Protein AF-0000000076143164 (afdb_homodimer)

Secondary structure (DSSP, 8-state):
---EEEEE--BHHHHTSSSPPTTHHHHHHHHHHHHHHHHHHT--EEEEEE-BPTTSTTBTTSTTTSBPTTS---TTTSEEEEESSSSSSTTSSHHHHHHHTT--EEEEEEE-IIIIIHHHHHHHHHTT-EEEEETTSEE----SSS-HHHHHHHHHHHHBTTTBEEE-GGG---/---EEEEE--BHHHHTSSSPPTTHHHHHHHHHHHHHHHHHHT--EEEEEE-BPTTSTTBTTSTTTSBPTTS---TTTSEEEEESSSSSSTTSSHHHHHHHTT--EEEEEEE-IIIIIHHHHHHHHHTT-EEEEETTSEE----SSS-HHHHHHHHHHHHBTTTBEEE-GGG---

Solvent-accessible surface area (backbone atoms only — not comparable to full-atom values): 18094 Å² total; per-residue (Å²): 120,42,40,30,40,38,39,28,35,61,15,31,45,54,57,66,27,96,65,56,34,52,63,46,68,60,28,50,52,45,46,41,52,52,46,53,49,24,56,74,58,67,29,52,44,36,38,41,31,63,36,48,56,88,89,42,75,30,11,81,86,33,74,31,31,34,66,31,86,86,54,78,72,48,81,90,76,39,48,71,48,66,30,72,50,53,31,64,53,53,91,43,62,47,64,60,50,36,53,75,67,68,46,52,28,36,34,51,33,34,35,36,38,86,45,25,46,44,42,29,50,54,47,38,41,68,72,68,34,45,40,36,34,28,66,59,25,49,30,31,50,64,50,99,86,42,50,27,70,57,52,47,50,50,51,48,59,58,37,37,77,78,55,26,47,64,42,55,58,88,74,65,52,80,121,43,41,29,39,39,39,28,37,60,14,30,45,54,57,64,26,96,64,57,35,53,63,45,68,62,28,49,51,44,46,41,52,50,46,53,49,25,56,74,58,67,30,52,44,37,38,40,31,63,37,45,56,88,88,41,76,31,12,81,87,33,74,32,31,34,68,30,85,86,54,79,72,48,81,91,78,39,48,73,49,67,28,73,49,55,30,64,53,52,91,44,60,48,63,59,51,38,54,74,68,67,47,54,30,37,35,51,33,35,33,37,38,85,44,24,44,45,42,32,50,54,46,39,40,68,72,68,35,45,41,36,35,28,66,60,23,50,30,31,49,62,50,99,86,43,51,25,71,57,52,47,50,51,50,48,59,58,37,36,76,76,56,27,48,63,41,54,58,89,74,65,53,78

Organism: NCBI:txid2745518

Radius of gyration: 20.5 Å; Cα contacts (8 Å, |Δi|>4): 753; chains: 2; bounding box: 42×59×45 Å

Nearest PDB structures (foldseek):
  2a67-assembly1_A  TM=9.635E-01  e=3.395E-15  Enterococcus faecalis V583
  3oqp-assembly1_B  TM=9.072E-01  e=2.629E-15  Paraburkholderia xenovorans LB400
  3mcw-assembly1_B  TM=9.160E-01  e=1.676E-14  Chromobacterium violaceum ATCC 12472
  4l07-assembly1_A  TM=8.708E-01  e=3.385E-14  Pseudomonas putida S16
  3uao-assembly1_A  TM=8.965E-01  e=2.024E-13  Bordetella bronchiseptica

Structure (mmCIF, N/CA/C/O backbone):
data_AF-0000000076143164-model_v1
#
loop_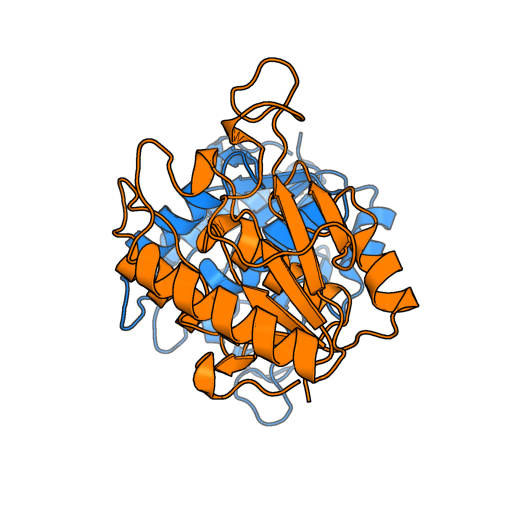
_entity.id
_entity.type
_entity.pdbx_description
1 polymer 'Cysteine hydrolase'
#
loop_
_atom_site.group_PDB
_atom_site.id
_atom_site.type_symbol
_atom_site.label_atom_id
_atom_site.label_alt_id
_atom_site.label_comp_id
_atom_site.label_asym_id
_atom_site.label_entity_id
_atom_site.label_seq_id
_atom_site.pdbx_PDB_ins_code
_atom_site.Cartn_x
_atom_site.Cartn_y
_atom_site.Cartn_z
_atom_site.occupancy
_atom_site.B_iso_or_equiv
_atom_site.auth_seq_id
_atom_site.auth_comp_id
_atom_site.auth_asym_id
_atom_site.auth_atom_id
_atom_site.pdbx_PDB_model_num
ATOM 1 N N . MET A 1 1 ? 20.219 -14.195 2.412 1 71.81 1 MET A N 1
ATOM 2 C CA . MET A 1 1 ? 19.422 -15.336 1.994 1 71.81 1 MET A CA 1
ATOM 3 C C . MET A 1 1 ? 17.938 -15.117 2.33 1 71.81 1 MET A C 1
ATOM 5 O O . MET A 1 1 ? 17.625 -14.633 3.412 1 71.81 1 MET A O 1
ATOM 9 N N . THR A 1 2 ? 17.047 -15.211 1.269 1 79.38 2 THR A N 1
ATOM 10 C CA . THR A 1 2 ? 15.594 -15.133 1.472 1 79.38 2 THR A CA 1
ATOM 11 C C . THR A 1 2 ? 15.039 -16.484 1.9 1 79.38 2 THR A C 1
ATOM 13 O O . THR A 1 2 ? 15.57 -17.531 1.513 1 79.38 2 THR A O 1
ATOM 16 N N . ASP A 1 3 ? 13.844 -16.406 2.639 1 93.19 3 ASP A N 1
ATOM 17 C CA . ASP A 1 3 ? 13.43 -17.641 3.293 1 93.19 3 ASP A CA 1
ATOM 18 C C . ASP A 1 3 ? 12.188 -18.219 2.623 1 93.19 3 ASP A C 1
ATOM 20 O O . ASP A 1 3 ? 11.836 -19.391 2.852 1 93.19 3 ASP A O 1
ATOM 24 N N . ALA A 1 4 ? 11.516 -17.453 1.812 1 98.62 4 ALA A N 1
ATOM 25 C CA . ALA A 1 4 ? 10.32 -18 1.175 1 98.62 4 ALA A CA 1
ATOM 26 C C . ALA A 1 4 ? 9.969 -17.219 -0.085 1 98.62 4 ALA A C 1
ATOM 28 O O . ALA A 1 4 ? 10.328 -16.047 -0.217 1 98.62 4 ALA A O 1
ATOM 29 N N . LEU A 1 5 ? 9.328 -17.875 -0.994 1 98.88 5 LEU A N 1
ATOM 30 C CA . LEU A 1 5 ? 8.773 -17.281 -2.205 1 98.88 5 LEU A CA 1
ATOM 31 C C . LEU A 1 5 ? 7.254 -17.203 -2.127 1 98.88 5 LEU A C 1
ATOM 33 O O . LEU A 1 5 ? 6.594 -18.188 -1.801 1 98.88 5 LEU A O 1
ATOM 37 N N . LEU A 1 6 ? 6.727 -16.047 -2.303 1 98.94 6 LEU A N 1
ATOM 38 C CA . LEU A 1 6 ? 5.281 -15.844 -2.367 1 98.94 6 LEU A CA 1
ATOM 39 C C . LEU A 1 6 ? 4.852 -15.438 -3.771 1 98.94 6 LEU A C 1
ATOM 41 O O . LEU A 1 6 ? 5.254 -14.383 -4.266 1 98.94 6 LEU A O 1
ATOM 45 N N . ILE A 1 7 ? 4.074 -16.234 -4.395 1 99 7 ILE A N 1
ATOM 46 C CA . ILE A 1 7 ? 3.568 -16.016 -5.746 1 99 7 ILE A CA 1
ATOM 47 C C . ILE A 1 7 ? 2.098 -15.609 -5.684 1 99 7 ILE A C 1
ATOM 49 O O . ILE A 1 7 ? 1.262 -16.344 -5.156 1 99 7 ILE A O 1
ATOM 53 N N . ILE A 1 8 ? 1.814 -14.531 -6.328 1 98.94 8 ILE A N 1
ATOM 54 C CA . ILE A 1 8 ? 0.49 -13.953 -6.129 1 98.94 8 ILE A CA 1
ATOM 55 C C . ILE A 1 8 ? -0.277 -13.953 -7.445 1 98.94 8 ILE A C 1
ATOM 57 O O . ILE A 1 8 ? 0.145 -13.32 -8.422 1 98.94 8 ILE A O 1
ATOM 61 N N . ASP A 1 9 ? -1.352 -14.656 -7.551 1 98.75 9 ASP A N 1
ATOM 62 C CA . ASP A 1 9 ? -2.467 -14.469 -8.477 1 98.75 9 ASP A CA 1
ATOM 63 C C . ASP A 1 9 ? -2.055 -14.812 -9.906 1 98.75 9 ASP A C 1
ATOM 65 O O . ASP A 1 9 ? -2.467 -14.141 -10.852 1 98.75 9 ASP A O 1
ATOM 69 N N . MET A 1 10 ? -1.18 -15.789 -10.062 1 98.75 10 MET A N 1
ATOM 70 C CA . MET A 1 10 ? -0.884 -16.297 -11.398 1 98.75 10 MET A CA 1
ATOM 71 C C . MET A 1 10 ? -1.942 -17.312 -11.844 1 98.75 10 MET A C 1
ATOM 73 O O . MET A 1 10 ? -1.665 -18.5 -11.938 1 98.75 10 MET A O 1
ATOM 77 N N . GLN A 1 11 ? -3.061 -16.766 -12.156 1 98.56 11 GLN A N 1
ATOM 78 C CA . GLN A 1 11 ? -4.258 -17.562 -12.43 1 98.56 11 GLN A CA 1
ATOM 79 C C . GLN A 1 11 ? -4.711 -17.391 -13.875 1 98.56 11 GLN A C 1
ATOM 81 O O . GLN A 1 11 ? -4.473 -16.344 -14.484 1 98.56 11 GLN A O 1
ATOM 86 N N . THR A 1 12 ? -5.477 -18.344 -14.367 1 98.25 12 THR A N 1
ATOM 87 C CA . THR A 1 12 ? -5.918 -18.375 -15.75 1 98.25 12 THR A CA 1
ATOM 88 C C . THR A 1 12 ? -6.723 -17.109 -16.078 1 98.25 12 THR A C 1
ATOM 90 O O . THR A 1 12 ? -6.48 -16.469 -17.094 1 98.25 12 THR A O 1
ATOM 93 N N . GLY A 1 13 ? -7.602 -16.734 -15.25 1 97.44 13 GLY A N 1
ATOM 94 C CA . GLY A 1 13 ? -8.492 -15.609 -15.5 1 97.44 13 GLY A CA 1
ATOM 95 C C . GLY A 1 13 ? -7.805 -14.258 -15.391 1 97.44 13 GLY A C 1
ATOM 96 O O . GLY A 1 13 ? -8.328 -13.242 -15.852 1 97.44 13 GLY A O 1
ATOM 97 N N . LEU A 1 14 ? -6.68 -14.25 -14.758 1 97.25 14 LEU A N 1
ATOM 98 C CA . LEU A 1 14 ? -5.914 -13.023 -14.609 1 97.25 14 LEU A CA 1
ATOM 99 C C . LEU A 1 14 ? -4.777 -12.961 -15.625 1 97.25 14 LEU A C 1
ATOM 101 O O . LEU A 1 14 ? -4.594 -11.938 -16.297 1 97.25 14 LEU A O 1
ATOM 105 N N . TYR A 1 15 ? -4.109 -14.008 -15.797 1 98.06 15 TYR A N 1
ATOM 106 C CA . TYR A 1 15 ? -2.98 -14.102 -16.719 1 98.06 15 TYR A CA 1
ATOM 107 C C . TYR A 1 15 ? -3.455 -14.133 -18.172 1 98.06 15 TYR A C 1
ATOM 109 O O . TYR A 1 15 ? -2.836 -13.523 -19.047 1 98.06 15 TYR A O 1
ATOM 117 N N . ASP A 1 16 ? -4.547 -14.844 -18.359 1 95.88 16 ASP A N 1
ATOM 118 C CA . ASP A 1 16 ? -5.105 -14.969 -19.703 1 95.88 16 ASP A CA 1
ATOM 119 C C . ASP A 1 16 ? -6.434 -14.227 -19.812 1 95.88 16 ASP A C 1
ATOM 121 O O . ASP A 1 16 ? -7.293 -14.602 -20.625 1 95.88 16 ASP A O 1
ATOM 125 N N . GLY A 1 17 ? -6.625 -13.328 -19.016 1 91.62 17 GLY A N 1
ATOM 126 C CA . GLY A 1 17 ? -7.836 -12.531 -19.094 1 91.62 17 GLY A CA 1
ATOM 127 C C . GLY A 1 17 ? -7.93 -11.711 -20.359 1 91.62 17 GLY A C 1
ATOM 128 O O . GLY A 1 17 ? -7.055 -11.797 -21.234 1 91.62 17 GLY A O 1
ATOM 129 N N . PRO A 1 18 ? -9.023 -10.953 -20.438 1 89.88 18 PRO A N 1
ATOM 130 C CA . PRO A 1 18 ? -9.242 -10.156 -21.641 1 89.88 18 PRO A CA 1
ATOM 131 C C . PRO A 1 18 ? -8.102 -9.18 -21.922 1 89.88 18 PRO A C 1
ATOM 133 O O . PRO A 1 18 ? -7.707 -8.992 -23.078 1 89.88 18 PRO A O 1
ATOM 136 N N . GLU A 1 19 ? -7.645 -8.531 -20.875 1 92.62 19 GLU A N 1
ATOM 137 C CA . GLU A 1 19 ? -6.441 -7.707 -20.969 1 92.62 19 GLU A CA 1
ATOM 138 C C . GLU A 1 19 ? -5.207 -8.477 -20.516 1 92.62 19 GLU A C 1
ATOM 140 O O . GLU A 1 19 ? -5.129 -8.906 -19.359 1 92.62 19 GLU A O 1
ATOM 145 N N . LYS A 1 20 ? -4.281 -8.594 -21.406 1 96.62 20 LYS A N 1
ATOM 146 C CA . LYS A 1 20 ? -3.084 -9.359 -21.078 1 96.62 20 LYS A CA 1
ATOM 147 C C . LYS A 1 20 ? -2.084 -8.516 -20.297 1 96.62 20 LYS A C 1
ATOM 149 O O . LYS A 1 20 ? -1.821 -7.367 -20.656 1 96.62 20 LYS A O 1
ATOM 154 N N . PRO A 1 21 ? -1.544 -9.078 -19.25 1 98.62 21 PRO A N 1
ATOM 155 C CA . PRO A 1 21 ? -0.55 -8.32 -18.484 1 98.62 21 PRO A CA 1
ATOM 156 C C . PRO A 1 21 ? 0.681 -7.953 -19.312 1 98.62 21 PRO A C 1
ATOM 158 O O . PRO A 1 21 ? 1.086 -8.711 -20.188 1 98.62 21 PRO A O 1
ATOM 161 N N . PHE A 1 22 ? 1.24 -6.824 -19.031 1 98.81 22 PHE A N 1
ATOM 162 C CA . PHE A 1 22 ? 2.449 -6.332 -19.688 1 98.81 22 PHE A CA 1
ATOM 163 C C . PHE A 1 22 ? 3.598 -7.316 -19.5 1 98.81 22 PHE A C 1
ATOM 165 O O . PHE A 1 22 ? 3.861 -7.781 -18.391 1 98.81 22 PHE A O 1
ATOM 172 N N . GLU A 1 23 ? 4.238 -7.77 -20.562 1 98.62 23 GLU A N 1
ATOM 173 C CA . GLU A 1 23 ? 5.383 -8.672 -20.594 1 98.62 23 GLU A CA 1
ATOM 174 C C . GLU A 1 23 ? 5.082 -9.969 -19.844 1 98.62 23 GLU A C 1
ATOM 176 O O . GLU A 1 23 ? 5.953 -10.508 -19.156 1 98.62 23 GLU A O 1
ATOM 181 N N . ARG A 1 24 ? 3.898 -10.422 -20 1 98.31 24 ARG A N 1
ATOM 182 C CA . ARG A 1 24 ? 3.396 -11.531 -19.188 1 98.31 24 ARG A CA 1
ATOM 183 C C . ARG A 1 24 ? 4.266 -12.773 -19.359 1 98.31 24 ARG A C 1
ATOM 185 O O . ARG A 1 24 ? 4.527 -13.492 -18.391 1 98.31 24 ARG A O 1
ATOM 192 N N . GLU A 1 25 ? 4.754 -13.078 -20.594 1 98.56 25 GLU A N 1
ATOM 193 C CA . GLU A 1 25 ? 5.562 -14.273 -20.828 1 98.56 25 GLU A CA 1
ATOM 194 C C . GLU A 1 25 ? 6.922 -14.148 -20.141 1 98.56 25 GLU A C 1
ATOM 196 O O . GLU A 1 25 ? 7.422 -15.117 -19.562 1 98.56 25 GLU A O 1
ATOM 201 N N . ARG A 1 26 ? 7.504 -13.016 -20.266 1 98.75 26 ARG A N 1
ATOM 202 C CA . ARG A 1 26 ? 8.781 -12.766 -19.609 1 98.75 26 ARG A CA 1
ATOM 203 C C . ARG A 1 26 ? 8.648 -12.875 -18.094 1 98.75 26 ARG A C 1
ATOM 205 O O . ARG A 1 26 ? 9.508 -13.461 -17.422 1 98.75 26 ARG A O 1
ATOM 212 N N . VAL A 1 27 ? 7.582 -12.32 -17.516 1 98.88 27 VAL A N 1
ATOM 213 C CA . VAL A 1 27 ? 7.344 -12.359 -16.078 1 98.88 27 VAL A CA 1
ATOM 214 C C . VAL A 1 27 ? 7.117 -13.805 -15.633 1 98.88 27 VAL A C 1
ATOM 216 O O . VAL A 1 27 ? 7.664 -14.234 -14.617 1 98.88 27 VAL A O 1
ATOM 219 N N . LEU A 1 28 ? 6.375 -14.555 -16.422 1 98.81 28 LEU A N 1
ATOM 220 C CA . LEU A 1 28 ? 6.156 -15.961 -16.109 1 98.81 28 LEU A CA 1
ATOM 221 C C . LEU A 1 28 ? 7.48 -16.719 -16.062 1 98.81 28 LEU A C 1
ATOM 223 O O . LEU A 1 28 ? 7.727 -17.5 -15.141 1 98.81 28 LEU A O 1
ATOM 227 N N . ALA A 1 29 ? 8.258 -16.484 -17.031 1 98.88 29 ALA A N 1
ATOM 228 C CA . ALA A 1 29 ? 9.555 -17.156 -17.078 1 98.88 29 ALA A CA 1
ATOM 229 C C . ALA A 1 29 ? 10.398 -16.797 -15.867 1 98.88 29 ALA A C 1
ATOM 231 O O . ALA A 1 29 ? 11.055 -17.656 -15.281 1 98.88 29 ALA A O 1
ATOM 232 N N . THR A 1 30 ? 10.398 -15.562 -15.484 1 98.94 30 THR A N 1
ATOM 233 C CA . THR A 1 30 ? 11.125 -15.086 -14.312 1 98.94 30 THR A CA 1
ATOM 234 C C . THR A 1 30 ? 10.625 -15.781 -13.047 1 98.94 30 THR A C 1
ATOM 236 O O . THR A 1 30 ? 11.422 -16.266 -12.242 1 98.94 30 THR A O 1
ATOM 239 N N . ILE A 1 31 ? 9.32 -15.875 -12.898 1 98.94 31 ILE A N 1
ATOM 240 C CA . ILE A 1 31 ? 8.719 -16.5 -11.719 1 98.94 31 ILE A CA 1
ATOM 241 C C . ILE A 1 31 ? 9.086 -17.984 -11.68 1 98.94 31 ILE A C 1
ATOM 243 O O . ILE A 1 31 ? 9.477 -18.5 -10.633 1 98.94 31 ILE A O 1
ATOM 247 N N . ASN A 1 32 ? 9.055 -18.609 -12.797 1 98.88 32 ASN A N 1
ATOM 248 C CA . ASN A 1 32 ? 9.391 -20.031 -12.844 1 98.88 32 ASN A CA 1
ATOM 249 C C . ASN A 1 32 ? 10.859 -20.281 -12.508 1 98.88 32 ASN A C 1
ATOM 251 O O . ASN A 1 32 ? 11.203 -21.281 -11.875 1 98.88 32 ASN A O 1
ATOM 255 N N . GLN A 1 33 ? 11.688 -19.375 -12.93 1 98.81 33 GLN A N 1
ATOM 256 C CA . GLN A 1 33 ? 13.086 -19.484 -12.547 1 98.81 33 GLN A CA 1
ATOM 257 C C . GLN A 1 33 ? 13.258 -19.344 -11.031 1 98.81 33 GLN A C 1
ATOM 259 O O . GLN A 1 33 ? 14.039 -20.078 -10.422 1 98.81 33 GLN A O 1
ATOM 264 N N . LEU A 1 34 ? 12.555 -18.453 -10.414 1 98.75 34 LEU A N 1
ATOM 265 C CA . LEU A 1 34 ? 12.617 -18.25 -8.969 1 98.75 34 LEU A CA 1
ATOM 266 C C . LEU A 1 34 ? 12.047 -19.469 -8.234 1 98.75 34 LEU A C 1
ATOM 268 O O . LEU A 1 34 ? 12.539 -19.844 -7.168 1 98.75 34 LEU A O 1
ATOM 272 N N . ILE A 1 35 ? 10.977 -20.062 -8.82 1 98.69 35 ILE A N 1
ATOM 273 C CA . ILE A 1 35 ? 10.406 -21.281 -8.25 1 98.69 35 ILE A CA 1
ATOM 274 C C . ILE A 1 35 ? 11.477 -22.359 -8.188 1 98.69 35 ILE A C 1
ATOM 276 O O . ILE A 1 35 ? 11.664 -23 -7.141 1 98.69 35 ILE A O 1
ATOM 280 N N . GLN A 1 36 ? 12.164 -22.547 -9.281 1 98.12 36 GLN A N 1
ATOM 281 C CA . GLN A 1 36 ? 13.195 -23.578 -9.344 1 98.12 36 GLN A CA 1
ATOM 282 C C . GLN A 1 36 ? 14.297 -23.312 -8.328 1 98.12 36 GLN A C 1
ATOM 284 O O . GLN A 1 36 ? 14.766 -24.234 -7.652 1 98.12 36 GLN A O 1
ATOM 289 N N . ARG A 1 37 ? 14.734 -22.125 -8.18 1 98.12 37 ARG A N 1
ATOM 290 C CA . ARG A 1 37 ? 15.781 -21.766 -7.227 1 98.12 37 ARG A CA 1
ATOM 291 C C . ARG A 1 37 ? 15.312 -22 -5.793 1 98.12 37 ARG A C 1
ATOM 293 O O . ARG A 1 37 ? 16.062 -22.5 -4.961 1 98.12 37 ARG A O 1
ATOM 300 N N . ALA A 1 38 ? 14.102 -21.578 -5.523 1 98.25 38 ALA A N 1
ATOM 301 C CA . ALA A 1 38 ? 13.555 -21.797 -4.188 1 98.25 38 ALA A CA 1
ATOM 302 C C . ALA A 1 38 ? 13.477 -23.281 -3.854 1 98.25 38 ALA A C 1
ATOM 304 O O . ALA A 1 38 ? 13.844 -23.688 -2.752 1 98.25 38 ALA A O 1
ATOM 305 N N . ARG A 1 39 ? 13.039 -24.047 -4.812 1 96.81 39 ARG A N 1
ATOM 306 C CA . ARG A 1 39 ? 12.922 -25.484 -4.629 1 96.81 39 ARG A CA 1
ATOM 307 C C . ARG A 1 39 ? 14.281 -26.125 -4.359 1 96.81 39 ARG A C 1
ATOM 309 O O . ARG A 1 39 ? 14.422 -26.938 -3.453 1 96.81 39 ARG A O 1
ATOM 316 N N . HIS A 1 40 ? 15.219 -25.719 -5.117 1 96.25 40 HIS A N 1
ATOM 317 C CA . HIS A 1 40 ? 16.562 -26.25 -4.961 1 96.25 40 HIS A CA 1
ATOM 318 C C . HIS A 1 40 ? 17.141 -25.922 -3.59 1 96.25 40 HIS A C 1
ATOM 320 O O . HIS A 1 40 ? 17.891 -26.703 -3.01 1 96.25 40 HIS A O 1
ATOM 326 N N . ALA A 1 41 ? 16.812 -24.812 -3.074 1 97.06 41 ALA A N 1
ATOM 327 C CA . ALA A 1 41 ? 17.344 -24.359 -1.794 1 97.06 41 ALA A CA 1
ATOM 328 C C . ALA A 1 41 ? 16.5 -24.875 -0.63 1 97.06 41 ALA A C 1
ATOM 330 O O . ALA A 1 41 ? 16.844 -24.672 0.535 1 97.06 41 ALA A O 1
ATOM 331 N N . GLY A 1 42 ? 15.375 -25.453 -0.947 1 96.19 42 GLY A N 1
ATOM 332 C CA . GLY A 1 42 ? 14.477 -25.953 0.089 1 96.19 42 GLY A CA 1
ATOM 333 C C . GLY A 1 42 ? 13.648 -24.859 0.731 1 96.19 42 GLY A C 1
ATOM 334 O O . GLY A 1 42 ? 13.109 -25.031 1.825 1 96.19 42 GLY A O 1
ATOM 335 N N . ALA A 1 43 ? 13.609 -23.703 0.099 1 97.62 43 ALA A N 1
ATOM 336 C CA . ALA A 1 43 ? 12.797 -22.594 0.601 1 97.62 43 ALA A CA 1
ATOM 337 C C . ALA A 1 43 ? 11.312 -22.844 0.336 1 97.62 43 ALA A C 1
ATOM 339 O O . ALA A 1 43 ? 10.93 -23.234 -0.767 1 97.62 43 ALA A O 1
ATOM 340 N N . PRO A 1 44 ? 10.477 -22.625 1.287 1 98 44 PRO A N 1
ATOM 341 C CA . PRO A 1 44 ? 9.047 -22.844 1.059 1 98 44 PRO A CA 1
ATOM 342 C C . PRO A 1 44 ? 8.469 -21.891 0.014 1 98 44 PRO A C 1
ATOM 344 O O . PRO A 1 44 ? 8.883 -20.734 -0.074 1 98 44 PRO A O 1
ATOM 347 N N . ILE A 1 45 ? 7.516 -22.391 -0.715 1 98.69 45 ILE A N 1
ATOM 348 C CA . ILE A 1 45 ? 6.82 -21.641 -1.753 1 98.69 45 ILE A CA 1
ATOM 349 C C . ILE A 1 45 ? 5.344 -21.516 -1.398 1 98.69 45 ILE A C 1
ATOM 351 O O . ILE A 1 45 ? 4.66 -22.516 -1.198 1 98.69 45 ILE A O 1
ATOM 355 N N . PHE A 1 46 ? 4.891 -20.312 -1.281 1 98.88 46 PHE A N 1
ATOM 356 C CA . PHE A 1 46 ? 3.482 -20 -1.065 1 98.88 46 PHE A CA 1
ATOM 357 C C . PHE A 1 46 ? 2.85 -19.438 -2.338 1 98.88 46 PHE A C 1
ATOM 359 O O . PHE A 1 46 ? 3.461 -18.641 -3.045 1 98.88 46 PHE A O 1
ATOM 366 N N . VAL A 1 47 ? 1.646 -19.891 -2.598 1 98.88 47 VAL A N 1
ATOM 367 C CA . VAL A 1 47 ? 0.961 -19.5 -3.824 1 98.88 47 VAL A CA 1
ATOM 368 C C . VAL A 1 47 ? -0.451 -19.016 -3.494 1 98.88 47 VAL A C 1
ATOM 370 O O . VAL A 1 47 ? -1.267 -19.781 -2.971 1 98.88 47 VAL A O 1
ATOM 373 N N . ALA A 1 48 ? -0.727 -17.812 -3.855 1 98.88 48 ALA A N 1
ATOM 374 C CA . ALA A 1 48 ? -2.027 -17.203 -3.568 1 98.88 48 ALA A CA 1
ATOM 375 C C . ALA A 1 48 ? -2.939 -17.266 -4.789 1 98.88 48 ALA A C 1
ATOM 377 O O . ALA A 1 48 ? -2.502 -17 -5.91 1 98.88 48 ALA A O 1
ATOM 378 N N . ARG A 1 49 ? -4.152 -17.578 -4.547 1 98.75 49 ARG A N 1
ATOM 379 C CA . ARG A 1 49 ? -5.215 -17.438 -5.539 1 98.75 49 ARG A CA 1
ATOM 380 C C . ARG A 1 49 ? -6.262 -16.422 -5.078 1 98.75 49 ARG A C 1
ATOM 382 O O . ARG A 1 49 ? -6.832 -16.562 -3.996 1 98.75 49 ARG A O 1
ATOM 389 N N . HIS A 1 50 ? -6.453 -15.406 -5.871 1 98.75 50 HIS A N 1
ATOM 390 C CA . HIS A 1 50 ? -7.582 -14.508 -5.637 1 98.75 50 HIS A CA 1
ATOM 391 C C . HIS A 1 50 ? -8.906 -15.211 -5.934 1 98.75 50 HIS A C 1
ATOM 393 O O . HIS A 1 50 ? -9.062 -15.836 -6.984 1 98.75 50 HIS A O 1
ATOM 399 N N . THR A 1 51 ? -9.844 -15.055 -5.035 1 98.69 51 THR A N 1
ATOM 400 C CA . THR A 1 51 ? -11.125 -15.742 -5.16 1 98.69 51 THR A CA 1
ATOM 401 C C . THR A 1 51 ? -12.281 -14.75 -5.086 1 98.69 51 THR A C 1
ATOM 403 O O . THR A 1 51 ? -12.406 -14.016 -4.109 1 98.69 51 THR A O 1
ATOM 406 N N . GLY A 1 52 ? -13.07 -14.68 -6.156 1 97.69 52 GLY A N 1
ATOM 407 C CA . GLY A 1 52 ? -14.242 -13.828 -6.172 1 97.69 52 GLY A CA 1
ATOM 408 C C . GLY A 1 52 ? -15.43 -14.438 -5.449 1 97.69 52 GLY A C 1
ATOM 409 O O . GLY A 1 52 ? -15.375 -15.586 -5.012 1 97.69 52 GLY A O 1
ATOM 410 N N . PRO A 1 53 ? -16.453 -13.664 -5.324 1 97.12 53 PRO A N 1
ATOM 411 C CA . PRO A 1 53 ? -17.656 -14.195 -4.68 1 97.12 53 PRO A CA 1
ATOM 412 C C . PRO A 1 53 ? -18.359 -15.25 -5.523 1 97.12 53 PRO A C 1
ATOM 414 O O . PRO A 1 53 ? -18.047 -15.414 -6.707 1 97.12 53 PRO A O 1
ATOM 417 N N . ALA A 1 54 ? -19.25 -15.977 -4.879 1 97.06 54 ALA A N 1
ATOM 418 C CA . ALA A 1 54 ? -20.047 -16.969 -5.59 1 97.06 54 ALA A CA 1
ATOM 419 C C . ALA A 1 54 ? -20.75 -16.359 -6.793 1 97.06 54 ALA A C 1
ATOM 421 O O . ALA A 1 54 ? -21.328 -15.266 -6.695 1 97.06 54 ALA A O 1
ATOM 422 N N . GLY A 1 55 ? -20.672 -16.953 -7.863 1 97.19 55 GLY A N 1
ATOM 423 C CA . GLY A 1 55 ? -21.328 -16.484 -9.062 1 97.19 55 GLY A CA 1
ATOM 424 C C . GLY A 1 55 ? -20.438 -15.633 -9.945 1 97.19 55 GLY A C 1
ATOM 425 O O . GLY A 1 55 ? -20.766 -15.359 -11.102 1 97.19 55 GLY A O 1
ATOM 426 N N . SER A 1 56 ? -19.281 -15.281 -9.461 1 96.62 56 SER A N 1
ATOM 427 C CA . SER A 1 56 ? -18.359 -14.492 -10.266 1 96.62 56 SER A CA 1
ATOM 428 C C . SER A 1 56 ? -17.531 -15.383 -11.188 1 96.62 56 SER A C 1
ATOM 430 O O . SER A 1 56 ? -17.438 -16.594 -10.977 1 96.62 56 SER A O 1
ATOM 432 N N . PRO A 1 57 ? -16.906 -14.82 -12.156 1 95.5 57 PRO A N 1
ATOM 433 C CA . PRO A 1 57 ? -16.094 -15.586 -13.102 1 95.5 57 PRO A CA 1
ATOM 434 C C . PRO A 1 57 ? -14.906 -16.266 -12.43 1 95.5 57 PRO A C 1
ATOM 436 O O . PRO A 1 57 ? -14.422 -17.297 -12.906 1 95.5 57 PRO A O 1
ATOM 439 N N . ILE A 1 58 ? -14.453 -15.695 -11.352 1 97.38 58 ILE A N 1
ATOM 440 C CA . ILE A 1 58 ? -13.266 -16.234 -10.711 1 97.38 58 ILE A CA 1
ATOM 441 C C . ILE A 1 58 ? -13.633 -16.828 -9.352 1 97.38 58 ILE A C 1
ATOM 443 O O . ILE A 1 58 ? -12.852 -16.734 -8.398 1 97.38 58 ILE A O 1
ATOM 447 N N . GLU A 1 59 ? -14.867 -17.297 -9.25 1 98.31 59 GLU A N 1
ATOM 448 C CA . GLU A 1 59 ? -15.266 -18.016 -8.039 1 98.31 59 GLU A CA 1
ATOM 449 C C . GLU A 1 59 ? -14.445 -19.281 -7.859 1 98.31 59 GLU A C 1
ATOM 451 O O . GLU A 1 59 ? -13.922 -19.828 -8.828 1 98.31 59 GLU A O 1
ATOM 456 N N . ALA A 1 60 ? -14.352 -19.766 -6.699 1 97.94 60 ALA A N 1
ATOM 457 C CA . ALA A 1 60 ? -13.547 -20.938 -6.379 1 97.94 60 ALA A CA 1
ATOM 458 C C . ALA A 1 60 ? -13.961 -22.141 -7.238 1 97.94 60 ALA A C 1
ATOM 460 O O . ALA A 1 60 ? -15.148 -22.422 -7.379 1 97.94 60 ALA A O 1
ATOM 461 N N . GLY A 1 61 ? -12.898 -22.734 -7.84 1 97.88 61 GLY A N 1
ATOM 462 C CA . GLY A 1 61 ? -13.148 -23.953 -8.586 1 97.88 61 GLY A CA 1
ATOM 463 C C . GLY A 1 61 ? -13.375 -23.703 -10.07 1 97.88 61 GLY A C 1
ATOM 464 O O . GLY A 1 61 ? -13.305 -24.641 -10.875 1 97.88 61 GLY A O 1
ATOM 465 N N . SER A 1 62 ? -13.719 -22.469 -10.469 1 98.06 62 SER A N 1
ATOM 466 C CA . SER A 1 62 ? -13.945 -22.141 -11.875 1 98.06 62 SER A CA 1
ATOM 467 C C . SER A 1 62 ? -12.656 -22.266 -12.68 1 98.06 62 SER A C 1
ATOM 469 O O . SER A 1 62 ? -11.562 -22.312 -12.109 1 98.06 62 SER A O 1
ATOM 471 N N . ALA A 1 63 ? -12.773 -22.344 -13.953 1 97.69 63 ALA A N 1
ATOM 472 C CA . ALA A 1 63 ? -11.617 -22.453 -14.836 1 97.69 63 ALA A CA 1
ATOM 473 C C . ALA A 1 63 ? -10.711 -21.234 -14.711 1 97.69 63 ALA A C 1
ATOM 475 O O . ALA A 1 63 ? -9.5 -21.375 -14.547 1 97.69 63 ALA A O 1
ATOM 476 N N . PRO A 1 64 ? -11.305 -19.984 -14.656 1 98.06 64 PRO A N 1
ATOM 477 C CA . PRO A 1 64 ? -10.438 -18.812 -14.531 1 98.06 64 PRO A CA 1
ATOM 478 C C . PRO A 1 64 ? -9.75 -18.734 -13.172 1 98.06 64 PRO A C 1
ATOM 480 O O . PRO A 1 64 ? -8.734 -18.047 -13.031 1 98.06 64 PRO A O 1
ATOM 483 N N . TRP A 1 65 ? -10.266 -19.422 -12.172 1 98.38 65 TRP A N 1
ATOM 484 C CA . TRP A 1 65 ? -9.758 -19.391 -10.805 1 98.38 65 TRP A CA 1
ATOM 485 C C . TRP A 1 65 ? -8.508 -20.25 -10.672 1 98.38 65 TRP A C 1
ATOM 487 O O . TRP A 1 65 ? -7.695 -20.047 -9.766 1 98.38 65 TRP A O 1
ATOM 497 N N . GLN A 1 66 ? -8.297 -21.188 -11.594 1 98 66 GLN A N 1
ATOM 498 C CA . GLN A 1 66 ? -7.176 -22.125 -11.531 1 98 66 GLN A CA 1
ATOM 499 C C . GLN A 1 66 ? -5.848 -21.422 -11.766 1 98 66 GLN A C 1
ATOM 501 O O . GLN A 1 66 ? -5.793 -20.422 -12.484 1 98 66 GLN A O 1
ATOM 506 N N . LEU A 1 67 ? -4.82 -21.953 -11.148 1 98.19 67 LEU A N 1
ATOM 507 C CA . LEU A 1 67 ? -3.486 -21.484 -11.492 1 98.19 67 LEU A CA 1
ATOM 508 C C . LEU A 1 67 ? -3.219 -21.656 -12.984 1 98.19 67 LEU A C 1
ATOM 510 O O . LEU A 1 67 ? -3.693 -22.609 -13.602 1 98.19 67 LEU A O 1
ATOM 514 N N . TRP A 1 68 ? -2.479 -20.719 -13.516 1 97.94 68 TRP A N 1
ATOM 515 C CA . TRP A 1 68 ? -2.121 -20.844 -14.93 1 97.94 68 TRP A CA 1
ATOM 516 C C . TRP A 1 68 ? -1.283 -22.094 -15.172 1 97.94 68 TRP A C 1
ATOM 518 O O . TRP A 1 68 ? -0.34 -22.375 -14.422 1 97.94 68 TRP A O 1
ATOM 528 N N . HIS A 1 69 ? -1.521 -22.828 -16.141 1 97.25 69 HIS A N 1
ATOM 529 C CA . HIS A 1 69 ? -0.954 -24.156 -16.344 1 97.25 69 HIS A CA 1
ATOM 530 C C . HIS A 1 69 ? 0.55 -24.078 -16.594 1 97.25 69 HIS A C 1
ATOM 532 O O . HIS A 1 69 ? 1.268 -25.062 -16.391 1 97.25 69 HIS A O 1
ATOM 538 N N . GLY A 1 70 ? 1.07 -22.938 -17.031 1 98.06 70 GLY A N 1
ATOM 539 C CA . GLY A 1 70 ? 2.488 -22.781 -17.312 1 98.06 70 GLY A CA 1
ATOM 540 C C . GLY A 1 70 ? 3.309 -22.438 -16.094 1 98.06 70 GLY A C 1
ATOM 541 O O . GLY A 1 70 ? 4.535 -22.359 -16.156 1 98.06 70 GLY A O 1
ATOM 542 N N . LEU A 1 71 ? 2.598 -22.203 -14.984 1 98.5 71 LEU A N 1
ATOM 543 C CA . LEU A 1 71 ? 3.295 -21.938 -13.727 1 98.5 71 LEU A CA 1
ATOM 544 C C . LEU A 1 71 ? 3.85 -23.234 -13.141 1 98.5 71 LEU A C 1
ATOM 546 O O . LEU A 1 71 ? 3.119 -24.203 -12.977 1 98.5 71 LEU A O 1
ATOM 550 N N . ASP A 1 72 ? 5.098 -23.25 -12.75 1 98.06 72 ASP A N 1
ATOM 551 C CA . ASP A 1 72 ? 5.781 -24.469 -12.32 1 98.06 72 ASP A CA 1
ATOM 552 C C . ASP A 1 72 ? 5.559 -24.734 -10.836 1 98.06 72 ASP A C 1
ATOM 554 O O . ASP A 1 72 ? 6.508 -25 -10.094 1 98.06 72 ASP A O 1
ATOM 558 N N . VAL A 1 73 ? 4.355 -24.656 -10.445 1 97.25 73 VAL A N 1
ATOM 559 C CA . VAL A 1 73 ? 3.975 -24.938 -9.062 1 97.25 73 VAL A CA 1
ATOM 560 C C . VAL A 1 73 ? 3.57 -26.406 -8.93 1 97.25 73 VAL A C 1
ATOM 562 O O . VAL A 1 73 ? 2.998 -26.984 -9.859 1 97.25 73 VAL A O 1
ATOM 565 N N . ASP A 1 74 ? 3.914 -26.984 -7.879 1 95.5 74 ASP A N 1
ATOM 566 C CA . ASP A 1 74 ? 3.541 -28.359 -7.52 1 95.5 74 ASP A CA 1
ATOM 567 C C . ASP A 1 74 ? 2.596 -28.359 -6.32 1 95.5 74 ASP A C 1
ATOM 569 O O . ASP A 1 74 ? 3.029 -28.188 -5.18 1 95.5 74 ASP A O 1
ATOM 573 N N . GLU A 1 75 ? 1.406 -28.625 -6.547 1 91.19 75 GLU A N 1
ATOM 574 C CA . GLU A 1 75 ? 0.372 -28.516 -5.523 1 91.19 75 GLU A CA 1
ATOM 575 C C . GLU A 1 75 ? 0.577 -29.531 -4.406 1 91.19 75 GLU A C 1
ATOM 577 O O . GLU A 1 75 ? -0.001 -29.406 -3.326 1 91.19 75 GLU A O 1
ATOM 582 N N . SER A 1 76 ? 1.332 -30.578 -4.648 1 92.5 76 SER A N 1
ATOM 583 C CA . SER A 1 76 ? 1.609 -31.578 -3.627 1 92.5 76 SER A CA 1
ATOM 584 C C . SER A 1 76 ? 2.709 -31.125 -2.676 1 92.5 76 SER A C 1
ATOM 586 O O . SER A 1 76 ? 2.877 -31.688 -1.592 1 92.5 76 SER A O 1
ATOM 588 N N . ARG A 1 77 ? 3.451 -30.094 -3.033 1 93.88 77 ARG A N 1
ATOM 589 C CA . ARG A 1 77 ? 4.605 -29.672 -2.248 1 93.88 77 ARG A CA 1
ATOM 590 C C . ARG A 1 77 ? 4.473 -28.203 -1.83 1 93.88 77 ARG A C 1
ATOM 592 O O . ARG A 1 77 ? 4.914 -27.828 -0.746 1 93.88 77 ARG A O 1
ATOM 599 N N . ASP A 1 78 ? 3.912 -27.422 -2.713 1 96.38 78 ASP A N 1
ATOM 600 C CA . ASP A 1 78 ? 3.805 -25.984 -2.479 1 96.38 78 ASP A CA 1
ATOM 601 C C . ASP A 1 78 ? 2.561 -25.656 -1.656 1 96.38 78 ASP A C 1
ATOM 603 O O . ASP A 1 78 ? 1.627 -26.453 -1.583 1 96.38 78 ASP A O 1
ATOM 607 N N . LEU A 1 79 ? 2.58 -24.578 -0.969 1 97.44 79 LEU A N 1
ATOM 608 C CA . LEU A 1 79 ? 1.506 -24.188 -0.059 1 97.44 79 LEU A CA 1
ATOM 609 C C . LEU A 1 79 ? 0.542 -23.219 -0.734 1 97.44 79 LEU A C 1
ATOM 611 O O . LEU A 1 79 ? 0.807 -22.016 -0.796 1 97.44 79 LEU A O 1
ATOM 615 N N . LEU A 1 80 ? -0.528 -23.734 -1.135 1 98.12 80 LEU A N 1
ATOM 616 C CA . LEU A 1 80 ? -1.532 -22.938 -1.821 1 98.12 80 LEU A CA 1
ATOM 617 C C . LEU A 1 80 ? -2.574 -22.406 -0.838 1 98.12 80 LEU A C 1
ATOM 619 O O . LEU A 1 80 ? -2.973 -23.125 0.088 1 98.12 80 LEU A O 1
ATOM 623 N N . PHE A 1 81 ? -3.041 -21.172 -1.066 1 98.56 81 PHE A N 1
ATOM 624 C CA . PHE A 1 81 ? -4.129 -20.625 -0.26 1 98.56 81 PHE A CA 1
ATOM 625 C C . PHE A 1 81 ? -4.965 -19.641 -1.071 1 98.56 81 PHE A C 1
ATOM 627 O O . PHE A 1 81 ? -4.531 -19.172 -2.127 1 98.56 81 PHE A O 1
ATOM 634 N N . ASN A 1 82 ? -6.16 -19.391 -0.596 1 98.62 82 ASN A N 1
ATOM 635 C CA . ASN A 1 82 ? -7.094 -18.5 -1.261 1 98.62 82 ASN A CA 1
ATOM 636 C C . ASN A 1 82 ? -7.25 -17.188 -0.496 1 98.62 82 ASN A C 1
ATOM 638 O O . ASN A 1 82 ? -7.191 -17.172 0.734 1 98.62 82 ASN A O 1
ATOM 642 N N . LYS A 1 83 ? -7.441 -16.188 -1.217 1 98.75 83 LYS A N 1
ATOM 643 C CA . LYS A 1 83 ? -7.707 -14.867 -0.638 1 98.75 83 LYS A CA 1
ATOM 644 C C . LYS A 1 83 ? -8.852 -14.172 -1.368 1 98.75 83 LYS A C 1
ATOM 646 O O . LYS A 1 83 ? -9.133 -14.477 -2.529 1 98.75 83 LYS A O 1
ATOM 651 N N . THR A 1 84 ? -9.461 -13.156 -0.656 1 98.19 84 THR A N 1
ATOM 652 C CA . THR A 1 84 ? -10.586 -12.453 -1.259 1 98.19 84 THR A CA 1
ATOM 653 C C . THR A 1 84 ? -10.32 -10.953 -1.313 1 98.19 84 THR A C 1
ATOM 655 O O . THR A 1 84 ? -11.141 -10.188 -1.828 1 98.19 84 THR A O 1
ATOM 658 N N . ARG A 1 85 ? -9.195 -10.531 -0.805 1 98.06 85 ARG A N 1
ATOM 659 C CA . ARG A 1 85 ? -8.781 -9.125 -0.786 1 98.06 85 ARG A CA 1
ATOM 660 C C . ARG A 1 85 ? -7.402 -8.953 -1.42 1 98.06 85 ARG A C 1
ATOM 662 O O . ARG A 1 85 ? -6.68 -9.93 -1.626 1 98.06 85 ARG A O 1
ATOM 669 N N . PRO A 1 86 ? -7.031 -7.734 -1.724 1 98.56 86 PRO A N 1
ATOM 670 C CA . PRO A 1 86 ? -5.734 -7.539 -2.375 1 98.56 86 PRO A CA 1
ATOM 671 C C . PRO A 1 86 ? -4.566 -8.016 -1.515 1 98.56 86 PRO A C 1
ATOM 673 O O . PRO A 1 86 ? -3.672 -8.703 -2.01 1 98.56 86 PRO A O 1
ATOM 676 N N . SER A 1 87 ? -4.582 -7.715 -0.263 1 98.81 87 SER A N 1
ATOM 677 C CA . SER A 1 87 ? -3.531 -8.18 0.638 1 98.81 87 SER A CA 1
ATOM 678 C C . SER A 1 87 ? -3.605 -9.688 0.844 1 98.81 87 SER A C 1
ATOM 680 O O . SER A 1 87 ? -4.684 -10.234 1.102 1 98.81 87 SER A O 1
ATOM 682 N N . CYS A 1 88 ? -2.477 -10.32 0.828 1 98.88 88 CYS A N 1
ATOM 683 C CA . CYS A 1 88 ? -2.432 -11.766 1.033 1 98.88 88 CYS A CA 1
ATOM 684 C C . CYS A 1 88 ? -2.635 -12.117 2.504 1 98.88 88 CYS A C 1
ATOM 686 O O . CYS A 1 88 ? -2.869 -13.273 2.844 1 98.88 88 CYS A O 1
ATOM 688 N N . PHE A 1 89 ? -2.652 -11.125 3.346 1 98.88 89 PHE A N 1
ATOM 689 C CA . PHE A 1 89 ? -2.682 -11.398 4.777 1 98.88 89 PHE A CA 1
ATOM 690 C C . PHE A 1 89 ? -4.094 -11.242 5.332 1 98.88 89 PHE A C 1
ATOM 692 O O . PHE A 1 89 ? -4.449 -11.867 6.328 1 98.88 89 PHE A O 1
ATOM 699 N N . LEU A 1 90 ? -4.859 -10.375 4.734 1 98.56 90 LEU A N 1
ATOM 700 C CA . LEU A 1 90 ? -6.176 -10.062 5.281 1 98.56 90 LEU A CA 1
ATOM 701 C C . LEU A 1 90 ? -7.137 -11.227 5.09 1 98.56 90 LEU A C 1
ATOM 703 O O . LEU A 1 90 ? -7.457 -11.594 3.957 1 98.56 90 LEU A O 1
ATOM 707 N N . GLY A 1 91 ? -7.59 -11.75 6.156 1 98 91 GLY A N 1
ATOM 708 C CA . GLY A 1 91 ? -8.57 -12.82 6.102 1 98 91 GLY A CA 1
ATOM 709 C C . GLY A 1 91 ? -7.957 -14.172 5.758 1 98 91 GLY A C 1
ATOM 710 O O . GLY A 1 91 ? -8.648 -15.07 5.285 1 98 91 GLY A O 1
ATOM 711 N N . THR A 1 92 ? -6.668 -14.344 5.879 1 98.69 92 THR A N 1
ATOM 712 C CA . THR A 1 92 ? -5.98 -15.594 5.586 1 98.69 92 THR A CA 1
ATOM 713 C C . THR A 1 92 ? -5.129 -16.031 6.773 1 98.69 92 THR A C 1
ATOM 715 O O . THR A 1 92 ? -5.004 -15.305 7.758 1 98.69 92 THR A O 1
ATOM 718 N N . ASP A 1 93 ? -4.535 -17.203 6.641 1 98.25 93 ASP A N 1
ATOM 719 C CA . ASP A 1 93 ? -3.662 -17.719 7.688 1 98.25 93 ASP A CA 1
ATOM 720 C C . ASP A 1 93 ? -2.193 -17.609 7.285 1 98.25 93 ASP A C 1
ATOM 722 O O . ASP A 1 93 ? -1.337 -18.297 7.84 1 98.25 93 ASP A O 1
ATOM 726 N N . LEU A 1 94 ? -1.95 -16.75 6.301 1 98.81 94 LEU A N 1
ATOM 727 C CA . LEU A 1 94 ? -0.608 -16.688 5.734 1 98.81 94 LEU A CA 1
ATOM 728 C C . LEU A 1 94 ? 0.415 -16.312 6.801 1 98.81 94 LEU A C 1
ATOM 730 O O . LEU A 1 94 ? 1.483 -16.922 6.883 1 98.81 94 LEU A O 1
ATOM 734 N N . GLN A 1 95 ? 0.086 -15.297 7.602 1 98.62 95 GLN A N 1
ATOM 735 C CA . GLN A 1 95 ? 1.03 -14.867 8.633 1 98.62 95 GLN A CA 1
ATOM 736 C C . GLN A 1 95 ? 1.409 -16.01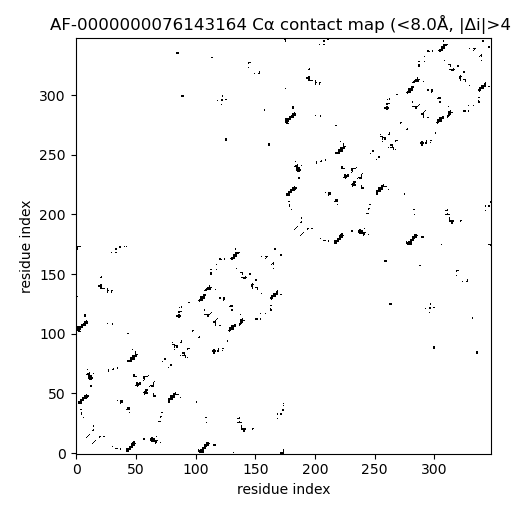6 9.547 1 98.62 95 GLN A C 1
ATOM 738 O O . GLN A 1 95 ? 2.59 -16.234 9.828 1 98.62 95 GLN A O 1
ATOM 743 N N . GLN A 1 96 ? 0.415 -16.75 10.016 1 98.44 96 GLN A N 1
ATOM 744 C CA . GLN A 1 96 ? 0.635 -17.875 10.906 1 98.44 96 GLN A CA 1
ATOM 745 C C . GLN A 1 96 ? 1.479 -18.953 10.234 1 98.44 96 GLN A C 1
ATOM 747 O O . GLN A 1 96 ? 2.377 -19.531 10.852 1 98.44 96 GLN A O 1
ATOM 752 N N . GLN A 1 97 ? 1.197 -19.172 8.992 1 98.44 97 GLN A N 1
ATOM 753 C CA . GLN A 1 97 ? 1.929 -20.203 8.258 1 98.44 97 GLN A CA 1
ATOM 754 C C . GLN A 1 97 ? 3.391 -19.812 8.07 1 98.44 97 GLN A C 1
ATOM 756 O O . GLN A 1 97 ? 4.289 -20.641 8.203 1 98.44 97 GLN A O 1
ATOM 761 N N . LEU A 1 98 ? 3.623 -18.562 7.758 1 98.5 98 LEU A N 1
ATOM 762 C CA . LEU A 1 98 ? 4.984 -18.062 7.578 1 98.5 98 LEU A CA 1
ATOM 763 C C . LEU A 1 98 ? 5.77 -18.156 8.883 1 98.5 98 LEU A C 1
ATOM 765 O O . LEU A 1 98 ? 6.938 -18.562 8.883 1 98.5 98 LEU A O 1
ATOM 769 N N . ARG A 1 99 ? 5.133 -17.797 9.992 1 97.81 99 ARG A N 1
ATOM 770 C CA . ARG A 1 99 ? 5.781 -17.875 11.297 1 97.81 99 ARG A CA 1
ATOM 771 C C . ARG A 1 99 ? 6.082 -19.328 11.68 1 97.81 99 ARG A C 1
ATOM 773 O O . ARG A 1 99 ? 7.16 -19.625 12.195 1 97.81 99 ARG A O 1
ATOM 780 N N . ALA A 1 100 ? 5.137 -20.172 11.398 1 97.44 100 ALA A N 1
ATOM 781 C CA . ALA A 1 100 ? 5.336 -21.594 11.68 1 97.44 100 ALA A CA 1
ATOM 782 C C . ALA A 1 100 ? 6.516 -22.156 10.883 1 97.44 100 ALA A C 1
ATOM 784 O O . ALA A 1 100 ? 7.234 -23.031 11.367 1 97.44 100 ALA A O 1
ATOM 785 N N . ALA A 1 101 ? 6.707 -21.594 9.711 1 96.81 101 ALA A N 1
ATOM 786 C CA . ALA A 1 101 ? 7.797 -22.016 8.844 1 96.81 101 ALA A CA 1
ATOM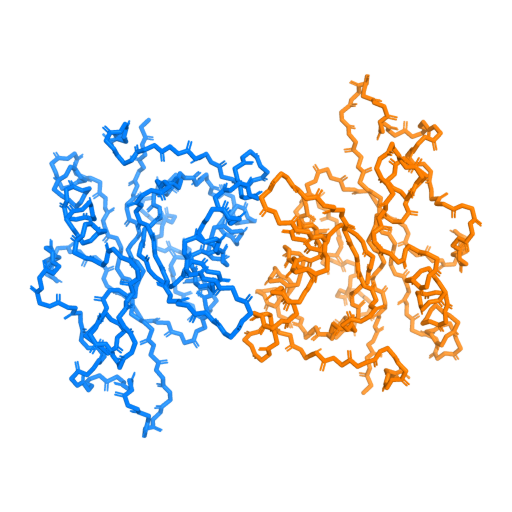 787 C C . ALA A 1 101 ? 9.086 -21.266 9.148 1 96.81 101 ALA A C 1
ATOM 789 O O . ALA A 1 101 ? 10.086 -21.406 8.445 1 96.81 101 ALA A O 1
ATOM 790 N N . GLN A 1 102 ? 9.031 -20.344 10.133 1 96.88 102 GLN A N 1
ATOM 791 C CA . GLN A 1 102 ? 10.172 -19.562 10.586 1 96.88 102 GLN A CA 1
ATOM 792 C C . GLN A 1 102 ? 10.711 -18.672 9.461 1 96.88 102 GLN A C 1
ATOM 794 O O . GLN A 1 102 ? 11.922 -18.5 9.328 1 96.88 102 GLN A O 1
ATOM 799 N N . VAL A 1 103 ? 9.789 -18.188 8.68 1 97.88 103 VAL A N 1
ATOM 800 C CA . VAL A 1 103 ? 10.141 -17.281 7.594 1 97.88 103 VAL A CA 1
ATOM 801 C C . VAL A 1 103 ? 10.312 -15.867 8.141 1 97.88 103 VAL A C 1
ATOM 803 O O . VAL A 1 103 ? 9.461 -15.383 8.891 1 97.88 103 VAL A O 1
ATOM 806 N N . SER A 1 104 ? 11.414 -15.203 7.742 1 97.5 104 SER A N 1
ATOM 807 C CA . SER A 1 104 ? 11.633 -13.812 8.141 1 97.5 104 SER A CA 1
ATOM 808 C C . SER A 1 104 ? 11.664 -12.891 6.93 1 97.5 104 SER A C 1
ATOM 810 O O . SER A 1 104 ? 11.422 -11.688 7.051 1 97.5 104 SER A O 1
ATOM 812 N N . GLN A 1 105 ? 12 -13.406 5.754 1 98.38 105 GLN A N 1
ATOM 813 C CA . GLN A 1 105 ? 12.125 -12.625 4.531 1 98.38 105 GLN A CA 1
ATOM 814 C C . GLN A 1 105 ? 11.344 -13.258 3.385 1 98.38 105 GLN A C 1
ATOM 816 O O . GLN A 1 105 ? 11.438 -14.469 3.154 1 98.38 105 GLN A O 1
ATOM 821 N N . LEU A 1 106 ? 10.602 -12.461 2.686 1 98.62 106 LEU A N 1
ATOM 822 C CA . LEU A 1 106 ? 9.742 -12.906 1.595 1 98.62 106 LEU A CA 1
ATOM 823 C C . LEU A 1 106 ? 10.203 -12.312 0.266 1 98.62 106 LEU A C 1
ATOM 825 O O . LEU A 1 106 ? 10.5 -11.125 0.184 1 98.62 106 LEU A O 1
ATOM 829 N N . VAL A 1 107 ? 10.258 -13.133 -0.737 1 98.94 107 VAL A N 1
ATOM 830 C CA . VAL A 1 107 ? 10.305 -12.688 -2.125 1 98.94 107 VAL A CA 1
ATOM 831 C C . VAL A 1 107 ? 8.891 -12.68 -2.709 1 98.94 107 VAL A C 1
ATOM 833 O O . VAL A 1 107 ? 8.219 -13.711 -2.738 1 98.94 107 VAL A O 1
ATOM 836 N N . ILE A 1 108 ? 8.438 -11.547 -3.176 1 98.94 108 ILE A N 1
ATOM 837 C CA . ILE A 1 108 ? 7.059 -11.43 -3.623 1 98.94 108 ILE A CA 1
ATOM 838 C C . ILE A 1 108 ? 7.02 -11.188 -5.129 1 98.94 108 ILE A C 1
ATOM 840 O O . ILE A 1 108 ? 7.68 -10.273 -5.633 1 98.94 108 ILE A O 1
ATOM 844 N N . VAL A 1 109 ? 6.277 -12 -5.848 1 98.94 109 VAL A N 1
ATOM 845 C CA . VAL A 1 109 ? 6.164 -11.93 -7.301 1 98.94 109 VAL A CA 1
ATOM 846 C C . VAL A 1 109 ? 4.715 -12.172 -7.723 1 98.94 109 VAL A C 1
ATOM 848 O O . VAL A 1 109 ? 3.908 -12.672 -6.934 1 98.94 109 VAL A O 1
ATOM 851 N N . GLY A 1 110 ? 4.414 -11.797 -8.969 1 98.88 110 GLY A N 1
ATOM 852 C CA . GLY A 1 110 ? 3.102 -12.117 -9.5 1 98.88 110 GLY A CA 1
ATOM 853 C C . GLY A 1 110 ? 2.328 -10.898 -9.961 1 98.88 110 GLY A C 1
ATOM 854 O O . GLY A 1 110 ? 2.865 -10.055 -10.688 1 98.88 110 GLY A O 1
ATOM 855 N N . MET A 1 111 ? 0.979 -10.906 -9.625 1 98.5 111 MET A N 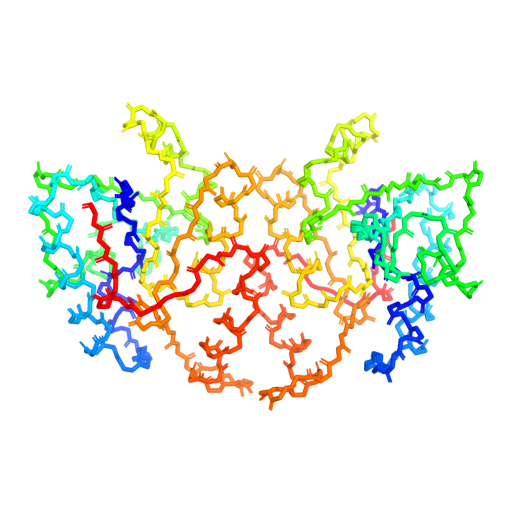1
ATOM 856 C CA . MET A 1 111 ? 0.08 -9.875 -10.133 1 98.5 111 MET A CA 1
ATOM 857 C C . MET A 1 111 ? -0.912 -9.438 -9.055 1 98.5 111 MET A C 1
ATOM 859 O O . MET A 1 111 ? -1.194 -10.195 -8.125 1 98.5 111 MET A O 1
ATOM 863 N N . LYS A 1 112 ? -1.569 -8.305 -9.266 1 98.44 112 LYS A N 1
ATOM 864 C CA . LYS A 1 112 ? -1.191 -7.176 -10.109 1 98.44 112 LYS A CA 1
ATOM 865 C C . LYS A 1 112 ? -0.346 -6.168 -9.328 1 98.44 112 LYS A C 1
ATOM 867 O O . LYS A 1 112 ? -0.561 -5.961 -8.133 1 98.44 112 LYS A O 1
ATOM 872 N N . THR A 1 113 ? 0.467 -5.414 -9.969 1 98.88 113 THR A N 1
ATOM 873 C CA . THR A 1 113 ? 1.493 -4.551 -9.391 1 98.88 113 THR A CA 1
ATOM 874 C C . THR A 1 113 ? 0.882 -3.572 -8.398 1 98.88 113 THR A C 1
ATOM 876 O O . THR A 1 113 ? 1.258 -3.561 -7.223 1 98.88 113 THR A O 1
ATOM 879 N N . GLN A 1 114 ? -0.141 -2.803 -8.75 1 98.75 114 GLN A N 1
ATOM 880 C CA . GLN A 1 114 ? -0.615 -1.678 -7.953 1 98.75 114 GLN A CA 1
ATOM 881 C C . GLN A 1 114 ? -1.632 -2.135 -6.91 1 98.75 114 GLN A C 1
ATOM 883 O O . GLN A 1 114 ? -1.996 -1.372 -6.012 1 98.75 114 GLN A O 1
ATOM 888 N N . PHE A 1 115 ? -2.08 -3.4 -7.004 1 98.62 115 PHE A N 1
ATOM 889 C CA . PHE A 1 115 ? -3.07 -3.934 -6.078 1 98.62 115 PHE A CA 1
ATOM 890 C C . PHE A 1 115 ? -2.434 -4.938 -5.125 1 98.62 115 PHE A C 1
ATOM 892 O O . PHE A 1 115 ? -1.716 -4.555 -4.199 1 98.62 115 PHE A O 1
ATOM 899 N N . CYS A 1 116 ? -2.449 -6.191 -5.473 1 98.88 116 CYS A N 1
ATOM 900 C CA . CYS A 1 116 ? -2.09 -7.262 -4.547 1 98.88 116 CYS A CA 1
ATOM 901 C C . CYS A 1 116 ? -0.597 -7.242 -4.246 1 98.88 116 CYS A C 1
ATOM 903 O O . CYS A 1 116 ? -0.187 -7.48 -3.107 1 98.88 116 CYS A O 1
ATOM 905 N N . ILE A 1 117 ? 0.265 -6.973 -5.242 1 98.94 117 ILE A N 1
ATOM 906 C CA . ILE A 1 117 ? 1.707 -6.934 -5.023 1 98.94 117 ILE A CA 1
ATOM 907 C C . ILE A 1 117 ? 2.051 -5.812 -4.047 1 98.94 117 ILE A C 1
ATOM 909 O O . ILE A 1 117 ? 2.674 -6.055 -3.01 1 98.94 117 ILE A O 1
ATOM 913 N N . ASP A 1 118 ? 1.634 -4.66 -4.375 1 98.94 118 ASP A N 1
ATOM 914 C CA . ASP A 1 118 ? 1.936 -3.496 -3.547 1 98.94 118 ASP A CA 1
ATOM 915 C C . ASP A 1 118 ? 1.356 -3.656 -2.145 1 98.94 118 ASP A C 1
ATOM 917 O O . ASP A 1 118 ? 2.062 -3.475 -1.15 1 98.94 118 ASP A O 1
ATOM 921 N N . ALA A 1 119 ? 0.077 -4.027 -2.027 1 98.88 119 ALA A N 1
ATOM 922 C CA . ALA A 1 119 ? -0.584 -4.172 -0.733 1 98.88 119 ALA A CA 1
ATOM 923 C C . ALA A 1 119 ? 0.137 -5.195 0.138 1 98.88 119 ALA A C 1
ATOM 925 O O . ALA A 1 119 ? 0.371 -4.957 1.325 1 98.88 119 ALA A O 1
ATOM 926 N N . THR A 1 120 ? 0.479 -6.293 -0.447 1 98.94 120 THR A N 1
ATOM 927 C CA . THR A 1 120 ? 1.12 -7.363 0.306 1 98.94 120 THR A CA 1
ATOM 928 C C . THR A 1 120 ? 2.516 -6.945 0.76 1 98.94 120 THR A C 1
ATOM 930 O O . THR A 1 120 ? 2.939 -7.281 1.868 1 98.94 120 THR A O 1
ATOM 933 N N . CYS A 1 121 ? 3.236 -6.215 -0.081 1 98.88 121 CYS A N 1
ATOM 934 C CA . CYS A 1 121 ? 4.543 -5.703 0.313 1 98.88 121 CYS A CA 1
ATOM 935 C C . CYS A 1 121 ? 4.434 -4.812 1.545 1 98.88 121 CYS A C 1
ATOM 937 O O . CYS A 1 121 ? 5.145 -5.02 2.531 1 98.88 121 CYS A O 1
ATOM 939 N N . ARG A 1 122 ? 3.539 -3.887 1.525 1 98.75 122 ARG A N 1
ATOM 940 C CA . ARG A 1 122 ? 3.412 -2.918 2.609 1 98.75 122 ARG A CA 1
ATOM 941 C C . ARG A 1 122 ? 2.926 -3.588 3.889 1 98.75 122 ARG A C 1
ATOM 943 O O . ARG A 1 122 ? 3.436 -3.307 4.977 1 98.75 122 ARG A O 1
ATOM 950 N N . VAL A 1 123 ? 2 -4.523 3.775 1 98.75 123 VAL A N 1
ATOM 951 C CA . VAL A 1 123 ? 1.443 -5.176 4.953 1 98.75 123 VAL A CA 1
ATOM 952 C C . VAL A 1 123 ? 2.475 -6.133 5.551 1 98.75 123 VAL A C 1
ATOM 954 O O . VAL A 1 123 ? 2.582 -6.258 6.773 1 98.75 123 VAL A O 1
ATOM 957 N N . ALA A 1 124 ? 3.217 -6.781 4.668 1 98.69 124 ALA A N 1
ATOM 958 C CA . ALA A 1 124 ? 4.246 -7.695 5.16 1 98.69 124 ALA A CA 1
ATOM 959 C C . ALA A 1 124 ? 5.234 -6.969 6.066 1 98.69 124 ALA A C 1
ATOM 961 O O . ALA A 1 124 ? 5.609 -7.477 7.125 1 98.69 124 ALA A O 1
ATOM 962 N N . VAL A 1 125 ? 5.613 -5.793 5.691 1 98.12 125 VAL A N 1
ATOM 963 C CA . VAL A 1 125 ? 6.555 -5 6.48 1 98.12 125 VAL A CA 1
ATOM 964 C C . VAL A 1 125 ? 5.922 -4.629 7.82 1 98.12 125 VAL A C 1
ATOM 966 O O . VAL A 1 125 ? 6.578 -4.691 8.859 1 98.12 125 VAL A O 1
ATOM 969 N N . GLU A 1 126 ? 4.652 -4.324 7.809 1 97.44 126 GLU A N 1
ATOM 970 C CA . GLU A 1 126 ? 3.904 -4.008 9.023 1 97.44 126 GLU A CA 1
ATOM 971 C C . GLU A 1 126 ? 3.908 -5.184 9.992 1 97.44 126 GLU A C 1
ATOM 973 O O . GLU A 1 126 ? 3.898 -4.984 11.211 1 97.44 126 GLU A O 1
ATOM 978 N N . LEU A 1 127 ? 3.932 -6.336 9.414 1 97.69 127 LEU A N 1
ATOM 979 C CA . LEU A 1 127 ? 3.82 -7.547 10.219 1 97.69 127 LEU A CA 1
ATOM 980 C C . LEU A 1 127 ? 5.199 -8.062 10.625 1 97.69 127 LEU A C 1
ATOM 982 O O . LEU A 1 127 ? 5.312 -9.125 11.242 1 97.69 127 LEU A O 1
ATOM 986 N N . GLY A 1 128 ? 6.246 -7.348 10.234 1 97.19 128 GLY A N 1
ATOM 987 C CA . GLY A 1 128 ? 7.582 -7.641 10.727 1 97.19 128 GLY A CA 1
ATOM 988 C C . GLY A 1 128 ? 8.406 -8.461 9.758 1 97.19 128 GLY A C 1
ATOM 989 O O . GLY A 1 128 ? 9.508 -8.906 10.094 1 97.19 128 GLY A O 1
ATOM 990 N N . PHE A 1 129 ? 7.957 -8.711 8.555 1 98.44 129 PHE A N 1
ATOM 991 C CA . PHE A 1 129 ? 8.719 -9.438 7.555 1 98.44 129 PHE A CA 1
ATOM 992 C C . PHE A 1 129 ? 9.602 -8.492 6.746 1 98.44 129 PHE A C 1
ATOM 994 O O . PHE A 1 129 ? 9.211 -7.348 6.484 1 98.44 129 PHE A O 1
ATOM 1001 N N . GLN A 1 130 ? 10.734 -8.969 6.398 1 98.31 130 GLN A N 1
ATOM 1002 C CA . GLN A 1 130 ? 11.5 -8.305 5.344 1 98.31 130 GLN A CA 1
ATOM 1003 C C . GLN A 1 130 ? 11 -8.727 3.963 1 98.31 130 GLN A C 1
ATOM 1005 O O . GLN A 1 130 ? 10.57 -9.867 3.773 1 98.31 130 GLN A O 1
ATOM 1010 N N . VAL A 1 131 ? 11.07 -7.801 3.031 1 98.75 131 VAL A N 1
ATOM 1011 C CA . VAL A 1 131 ? 10.523 -8.117 1.715 1 98.75 131 VAL A CA 1
ATOM 1012 C C . VAL A 1 131 ? 11.562 -7.793 0.638 1 98.75 131 VAL A C 1
ATOM 1014 O O . VAL A 1 131 ? 12.18 -6.727 0.664 1 98.75 131 VAL A O 1
ATOM 1017 N N . VAL A 1 132 ? 11.773 -8.703 -0.198 1 98.88 132 VAL A N 1
ATOM 1018 C CA . VAL A 1 132 ? 12.516 -8.508 -1.44 1 98.88 132 VAL A CA 1
ATOM 1019 C C . VAL A 1 132 ? 11.547 -8.492 -2.623 1 98.88 132 VAL A C 1
ATOM 1021 O O . VAL A 1 132 ? 10.734 -9.406 -2.779 1 98.88 132 VAL A O 1
ATOM 1024 N N . LEU A 1 133 ? 11.656 -7.441 -3.396 1 98.88 133 LEU A N 1
ATOM 1025 C CA . LEU A 1 133 ? 10.797 -7.309 -4.566 1 98.88 133 LEU A CA 1
ATOM 1026 C C . LEU A 1 133 ? 11.617 -7.328 -5.852 1 98.88 133 LEU A C 1
ATOM 1028 O O . LEU A 1 133 ? 12.305 -6.355 -6.164 1 98.88 133 LEU A O 1
ATOM 1032 N N . PRO A 1 134 ? 11.648 -8.477 -6.551 1 98.88 134 PRO A N 1
ATOM 1033 C CA . PRO A 1 134 ? 12.242 -8.414 -7.887 1 98.88 134 PRO A CA 1
ATOM 1034 C C . PRO A 1 134 ? 11.477 -7.496 -8.828 1 98.88 134 PRO A C 1
ATOM 1036 O O . PRO A 1 134 ? 10.328 -7.781 -9.18 1 98.88 134 PRO A O 1
ATOM 1039 N N . GLU A 1 135 ? 12.078 -6.484 -9.273 1 98.88 135 GLU A N 1
ATOM 1040 C CA . GLU A 1 135 ? 11.438 -5.457 -10.094 1 98.88 135 GLU A CA 1
ATOM 1041 C C . GLU A 1 135 ? 10.906 -6.043 -11.398 1 98.88 135 GLU A C 1
ATOM 1043 O O . GLU A 1 135 ? 10.016 -5.469 -12.023 1 98.88 135 GLU A O 1
ATOM 1048 N N . ASP A 1 136 ? 11.398 -7.172 -11.789 1 98.88 136 ASP A N 1
ATOM 1049 C CA . ASP A 1 136 ? 11.008 -7.82 -13.031 1 98.88 136 ASP A CA 1
ATOM 1050 C C . ASP A 1 136 ? 10.164 -9.062 -12.766 1 98.88 136 ASP A C 1
ATOM 1052 O O . ASP A 1 136 ? 9.992 -9.906 -13.648 1 98.88 136 ASP A O 1
ATOM 1056 N N . GLY A 1 137 ? 9.648 -9.18 -11.531 1 98.88 137 GLY A N 1
ATOM 1057 C CA . GLY A 1 137 ? 8.922 -10.383 -11.148 1 98.88 137 GLY A CA 1
ATOM 1058 C C . GLY A 1 137 ? 7.434 -10.148 -10.961 1 98.88 137 GLY A C 1
ATOM 1059 O O . GLY A 1 137 ? 6.723 -11.008 -10.43 1 98.88 137 GLY A O 1
ATOM 1060 N N . HIS A 1 138 ? 6.965 -8.922 -11.336 1 98.94 138 HIS A N 1
ATOM 1061 C CA . HIS A 1 138 ? 5.547 -8.609 -11.203 1 98.94 138 HIS A CA 1
ATOM 1062 C C . HIS A 1 138 ? 5.062 -7.75 -12.367 1 98.94 138 HIS A C 1
ATOM 1064 O O . HIS A 1 138 ? 5.867 -7.137 -13.07 1 98.94 138 HIS A O 1
ATOM 1070 N N . THR A 1 139 ? 3.744 -7.785 -12.562 1 98.94 139 THR A N 1
ATOM 1071 C CA . THR A 1 139 ? 3.199 -7.098 -13.727 1 98.94 139 THR A CA 1
ATOM 1072 C C . THR A 1 139 ? 1.749 -6.688 -13.477 1 98.94 139 THR A C 1
ATOM 1074 O O . THR A 1 139 ? 1.215 -6.895 -12.391 1 98.94 139 THR A O 1
ATOM 1077 N N . CYS A 1 140 ? 1.225 -5.98 -14.391 1 98.81 140 CYS A N 1
ATOM 1078 C CA . CYS A 1 140 ? -0.164 -5.535 -14.43 1 98.81 140 CYS A CA 1
ATOM 1079 C C . CYS A 1 140 ? -0.579 -5.172 -15.852 1 98.81 140 CYS A C 1
ATOM 1081 O O . CYS A 1 140 ? 0.051 -5.609 -16.812 1 98.81 140 CYS A O 1
ATOM 1083 N N . MET A 1 141 ? -1.72 -4.547 -15.961 1 98.62 141 MET A N 1
ATOM 1084 C CA . MET A 1 141 ? -2.254 -4.129 -17.25 1 98.62 141 MET A CA 1
ATOM 1085 C C . MET A 1 141 ? -2.352 -2.609 -17.328 1 98.62 141 MET A C 1
ATOM 1087 O O . MET A 1 141 ? -2.244 -1.92 -16.312 1 98.62 141 MET A O 1
ATOM 1091 N N . ASP A 1 142 ? -2.5 -2.145 -18.547 1 98 142 ASP A N 1
ATOM 1092 C CA . ASP A 1 142 ? -2.77 -0.722 -18.734 1 98 142 ASP A CA 1
ATOM 1093 C C . ASP A 1 142 ? -4.047 -0.303 -18 1 98 142 ASP A C 1
ATOM 1095 O O . ASP A 1 142 ? -4.965 -1.109 -17.828 1 98 142 ASP A O 1
ATOM 1099 N N . THR A 1 143 ? -4.055 0.904 -17.516 1 97.06 143 THR A N 1
ATOM 1100 C CA . THR A 1 143 ? -5.285 1.562 -17.109 1 97.06 143 THR A CA 1
ATOM 1101 C C . THR A 1 143 ? -5.621 2.725 -18.031 1 97.06 143 THR A C 1
ATOM 1103 O O . THR A 1 143 ? -4.848 3.049 -18.938 1 97.06 143 THR A O 1
ATOM 1106 N N . ALA A 1 144 ? -6.793 3.252 -17.844 1 94.75 144 ALA A N 1
ATOM 1107 C CA . ALA A 1 144 ? -7.16 4.422 -18.641 1 94.75 144 ALA A CA 1
ATOM 1108 C C . ALA A 1 144 ? -6.188 5.574 -18.406 1 94.75 144 ALA A C 1
ATOM 1110 O O . ALA A 1 144 ? -5.898 6.348 -19.312 1 94.75 144 ALA A O 1
ATOM 1111 N N . ALA A 1 145 ? -5.582 5.543 -17.219 1 94.81 145 ALA A N 1
ATOM 1112 C CA . ALA A 1 145 ? -4.777 6.691 -16.812 1 94.81 145 ALA A CA 1
ATOM 1113 C C . ALA A 1 145 ? -3.297 6.449 -17.094 1 94.81 145 ALA A C 1
ATOM 1115 O O . ALA A 1 145 ? -2.555 7.391 -17.391 1 94.81 145 ALA A O 1
ATOM 1116 N N . LEU A 1 146 ? -2.83 5.242 -16.969 1 98.12 146 LEU A N 1
ATOM 1117 C CA . LEU A 1 146 ? -1.407 4.941 -17.078 1 98.12 146 LEU A CA 1
ATOM 1118 C C . LEU A 1 146 ? -1.187 3.615 -17.812 1 98.12 146 LEU A C 1
ATOM 1120 O O . LEU A 1 146 ? -1.924 2.652 -17.578 1 98.12 146 LEU A O 1
ATOM 1124 N N . LYS A 1 147 ? -0.114 3.605 -18.578 1 98.25 147 LYS A N 1
ATOM 1125 C CA . LYS A 1 147 ? 0.344 2.344 -19.156 1 98.25 147 LYS A CA 1
ATOM 1126 C C . LYS A 1 147 ? 0.94 1.438 -18.078 1 98.25 147 LYS A C 1
ATOM 1128 O O . LYS A 1 147 ? 1.499 1.921 -17.094 1 98.25 147 LYS A O 1
ATOM 1133 N N . ALA A 1 148 ? 0.87 0.171 -18.344 1 98.75 148 ALA A N 1
ATOM 1134 C CA . ALA A 1 148 ? 1.352 -0.828 -17.391 1 98.75 148 ALA A CA 1
ATOM 1135 C C . ALA A 1 148 ? 2.822 -0.6 -17.047 1 98.75 148 ALA A C 1
ATOM 1137 O O . ALA A 1 148 ? 3.219 -0.687 -15.891 1 98.75 148 ALA A O 1
ATOM 1138 N N . GLU A 1 149 ? 3.584 -0.322 -18.047 1 98.5 149 GLU A N 1
ATOM 1139 C CA . GLU A 1 149 ? 5.012 -0.099 -17.828 1 98.5 149 GLU A CA 1
ATOM 1140 C C . GLU A 1 149 ? 5.254 1.038 -16.844 1 98.5 149 GLU A C 1
ATOM 1142 O O . GLU A 1 149 ? 6.105 0.93 -15.961 1 98.5 149 GLU A O 1
ATOM 1147 N N . ALA A 1 150 ? 4.523 2.092 -16.969 1 98.62 150 ALA A N 1
ATOM 1148 C CA . ALA A 1 150 ? 4.656 3.242 -16.078 1 98.62 150 ALA A CA 1
ATOM 1149 C C . ALA A 1 150 ? 4.188 2.902 -14.672 1 98.62 150 ALA A C 1
ATOM 1151 O O . ALA A 1 150 ? 4.777 3.361 -13.688 1 98.62 150 ALA A O 1
ATOM 1152 N N . ILE A 1 151 ? 3.121 2.127 -14.555 1 98.81 151 ILE A N 1
ATOM 1153 C CA . ILE A 1 151 ? 2.621 1.686 -13.258 1 98.81 151 ILE A CA 1
ATOM 1154 C C . ILE A 1 151 ? 3.691 0.863 -12.547 1 98.81 151 ILE A C 1
ATOM 1156 O O . ILE A 1 151 ? 3.992 1.106 -11.375 1 98.81 151 ILE A O 1
ATOM 1160 N N . ILE A 1 152 ? 4.266 -0.065 -13.242 1 98.88 152 ILE A N 1
ATOM 1161 C CA . ILE A 1 152 ? 5.277 -0.95 -12.672 1 98.88 152 ILE A CA 1
ATOM 1162 C C . ILE A 1 152 ? 6.484 -0.13 -12.227 1 98.88 152 ILE A C 1
ATOM 1164 O O . ILE A 1 152 ? 6.984 -0.307 -11.109 1 98.88 152 ILE A O 1
ATOM 1168 N N . GLU A 1 153 ? 6.926 0.793 -13.055 1 98.62 153 GLU A N 1
ATOM 1169 C CA . GLU A 1 153 ? 8.062 1.642 -12.703 1 98.62 153 GLU A CA 1
ATOM 1170 C C . GLU A 1 153 ? 7.754 2.494 -11.477 1 98.62 153 GLU A C 1
ATOM 1172 O O . GLU A 1 153 ? 8.594 2.633 -10.586 1 98.62 153 GLU A O 1
ATOM 1177 N N . HIS A 1 154 ? 6.629 3.047 -11.438 1 98.75 154 HIS A N 1
ATOM 1178 C CA . HIS A 1 154 ? 6.199 3.885 -10.328 1 98.75 154 HIS A CA 1
ATOM 1179 C C . HIS A 1 154 ? 6.207 3.107 -9.016 1 98.75 154 HIS A C 1
ATOM 1181 O O . HIS A 1 154 ? 6.734 3.584 -8.008 1 98.75 154 HIS A O 1
ATOM 1187 N N . HIS A 1 155 ? 5.672 1.929 -9.016 1 98.88 155 HIS A N 1
ATOM 1188 C CA . HIS A 1 155 ? 5.582 1.15 -7.785 1 98.88 155 HIS A CA 1
ATOM 1189 C C . HIS A 1 155 ? 6.938 0.575 -7.395 1 98.88 155 HIS A C 1
ATOM 1191 O O . HIS A 1 155 ? 7.27 0.503 -6.207 1 98.88 155 HIS A O 1
ATOM 1197 N N . ASN A 1 156 ? 7.742 0.172 -8.383 1 98.81 156 ASN A N 1
ATOM 1198 C CA . ASN A 1 156 ? 9.117 -0.226 -8.086 1 98.81 156 ASN A CA 1
ATOM 1199 C C . ASN A 1 156 ? 9.891 0.899 -7.402 1 98.81 156 ASN A C 1
ATOM 1201 O O . ASN A 1 156 ? 10.547 0.679 -6.387 1 98.81 156 ASN A O 1
ATOM 1205 N N . ALA A 1 157 ? 9.758 2.053 -7.949 1 98.62 157 ALA A N 1
ATOM 1206 C CA . ALA A 1 157 ? 10.492 3.197 -7.406 1 98.62 157 ALA A CA 1
ATOM 1207 C C . ALA A 1 157 ? 9.961 3.58 -6.027 1 98.62 157 ALA A C 1
ATOM 1209 O O . ALA A 1 157 ? 10.734 3.885 -5.117 1 98.62 157 ALA A O 1
ATOM 1210 N N . THR A 1 158 ? 8.68 3.559 -5.824 1 98.62 158 THR A N 1
ATOM 1211 C CA . THR A 1 158 ? 8.039 3.986 -4.586 1 98.62 158 THR A CA 1
ATOM 1212 C C . THR A 1 158 ? 8.344 3.014 -3.451 1 98.62 158 THR A C 1
ATOM 1214 O O . THR A 1 158 ? 8.68 3.432 -2.34 1 98.62 158 THR A O 1
ATOM 1217 N N . LEU A 1 159 ? 8.242 1.763 -3.742 1 98.75 159 LEU A N 1
ATOM 1218 C CA . LEU A 1 159 ? 8.398 0.746 -2.709 1 98.75 159 LEU A CA 1
ATOM 1219 C C . LEU A 1 159 ? 9.859 0.604 -2.301 1 98.75 159 LEU A C 1
ATOM 1221 O O . LEU A 1 159 ? 10.164 0.283 -1.149 1 98.75 159 LEU A O 1
ATOM 1225 N N . ALA A 1 160 ? 10.742 0.829 -3.23 1 98.62 160 ALA A N 1
ATOM 1226 C CA . ALA A 1 160 ? 12.172 0.603 -3 1 98.62 160 ALA A CA 1
ATOM 1227 C C . ALA A 1 160 ? 12.688 1.486 -1.87 1 98.62 160 ALA A C 1
ATOM 1229 O O . ALA A 1 160 ? 12.531 2.709 -1.906 1 98.62 160 ALA A O 1
ATOM 1230 N N . GLY A 1 161 ? 13.352 0.865 -0.852 1 96.81 161 GLY A N 1
ATOM 1231 C CA . GLY A 1 161 ? 13.953 1.601 0.246 1 96.81 161 GLY A CA 1
ATOM 1232 C C . GLY A 1 161 ? 13 1.85 1.398 1 96.81 161 GLY A C 1
ATOM 1233 O O . GLY A 1 161 ? 13.273 1.447 2.533 1 96.81 161 GLY A O 1
ATOM 1234 N N . ALA A 1 162 ? 11.812 2.311 1.049 1 94.19 162 ALA A N 1
ATOM 1235 C CA . ALA A 1 162 ? 10.844 2.68 2.076 1 94.19 162 ALA A CA 1
ATOM 1236 C C . ALA A 1 162 ? 10.125 1.448 2.617 1 94.19 162 ALA A C 1
ATOM 1238 O O . ALA A 1 162 ? 9.734 1.41 3.787 1 94.19 162 ALA A O 1
ATOM 1239 N N . PHE A 1 163 ? 10.023 0.429 1.755 1 98.12 163 PHE A N 1
ATOM 1240 C CA . PHE A 1 163 ? 9.227 -0.728 2.133 1 98.12 163 PHE A CA 1
ATOM 1241 C C . PHE A 1 163 ? 9.977 -2.023 1.861 1 98.12 163 PHE A C 1
ATOM 1243 O O . PHE A 1 163 ? 9.992 -2.928 2.699 1 98.12 163 PHE A O 1
ATOM 1250 N N . VAL A 1 164 ? 10.633 -1.987 0.698 1 98.62 164 VAL A N 1
ATOM 1251 C CA . VAL A 1 164 ? 11.188 -3.273 0.286 1 98.62 164 VAL A CA 1
ATOM 1252 C C . VAL A 1 164 ? 12.625 -3.09 -0.188 1 98.62 164 VAL A C 1
ATOM 1254 O O . VAL A 1 164 ? 13.055 -1.969 -0.468 1 98.62 164 VAL A O 1
ATOM 1257 N N . LYS A 1 165 ? 13.336 -4.211 -0.234 1 98.5 165 LYS A N 1
ATOM 1258 C CA . LYS A 1 165 ? 14.547 -4.289 -1.037 1 98.5 165 LYS A CA 1
ATOM 1259 C C . LYS A 1 165 ? 14.227 -4.637 -2.488 1 98.5 165 LYS A C 1
ATOM 1261 O O . LYS A 1 165 ? 13.773 -5.746 -2.779 1 98.5 165 LYS A O 1
ATOM 1266 N N . ARG A 1 166 ? 14.438 -3.713 -3.357 1 98.62 166 ARG A N 1
ATOM 1267 C CA . ARG A 1 166 ? 14.234 -3.932 -4.789 1 98.62 166 ARG A CA 1
ATOM 1268 C C . ARG A 1 166 ? 15.484 -4.531 -5.43 1 98.62 166 ARG A C 1
ATOM 1270 O O . ARG A 1 166 ? 16.594 -4.07 -5.18 1 98.62 166 ARG A O 1
ATOM 1277 N N . THR A 1 167 ? 15.289 -5.562 -6.176 1 98.25 167 THR A N 1
ATOM 1278 C CA . THR A 1 167 ? 16.391 -6.215 -6.867 1 98.25 167 THR A CA 1
ATOM 1279 C C . THR A 1 167 ? 15.945 -6.75 -8.227 1 98.25 167 THR A C 1
ATOM 1281 O O . THR A 1 167 ? 14.781 -6.617 -8.594 1 98.25 167 THR A O 1
ATOM 1284 N N . ARG A 1 168 ? 16.922 -7.258 -8.945 1 98.69 168 ARG A N 1
ATOM 1285 C CA . ARG A 1 168 ? 16.578 -8.094 -10.094 1 98.69 168 ARG A CA 1
ATOM 1286 C C . ARG A 1 168 ? 16.422 -9.555 -9.672 1 98.69 168 ARG A C 1
ATOM 1288 O O . ARG A 1 168 ? 17.172 -10.055 -8.836 1 98.69 168 ARG A O 1
ATOM 1295 N N . ALA A 1 169 ? 15.5 -10.195 -10.297 1 98.69 169 ALA A N 1
ATOM 1296 C CA . ALA A 1 169 ? 15.211 -11.586 -9.953 1 98.69 169 ALA A CA 1
ATOM 1297 C C . ALA A 1 169 ? 16.484 -12.43 -10.008 1 98.69 169 ALA A C 1
ATOM 1299 O O . ALA A 1 169 ? 16.672 -13.32 -9.172 1 98.69 169 ALA A O 1
ATOM 1300 N N . ALA A 1 170 ? 17.328 -12.148 -10.961 1 98.12 170 ALA A N 1
ATOM 1301 C CA . ALA A 1 170 ? 18.516 -12.953 -11.195 1 98.12 170 ALA A CA 1
ATOM 1302 C C . ALA A 1 170 ? 19.469 -12.883 -9.992 1 98.12 170 ALA A C 1
ATOM 1304 O O . ALA A 1 170 ? 20.297 -13.766 -9.797 1 98.12 170 ALA A O 1
ATOM 1305 N N . GLU A 1 171 ? 19.312 -11.891 -9.109 1 97.75 171 GLU A N 1
ATOM 1306 C CA . GLU A 1 171 ? 20.219 -11.664 -7.98 1 97.75 171 GLU A CA 1
ATOM 1307 C C . GLU A 1 171 ? 19.703 -12.344 -6.715 1 97.75 171 GLU A C 1
ATOM 1309 O O . GLU A 1 171 ? 20.391 -12.375 -5.695 1 97.75 171 GLU A O 1
ATOM 1314 N N . ILE A 1 172 ? 18.547 -12.914 -6.801 1 98 172 ILE A N 1
ATOM 1315 C CA . ILE A 1 172 ? 17.922 -13.453 -5.602 1 98 172 ILE A CA 1
ATOM 1316 C C . ILE A 1 172 ? 18.438 -14.859 -5.324 1 98 172 ILE A C 1
ATOM 1318 O O . ILE A 1 172 ? 18.5 -15.695 -6.23 1 98 172 ILE A O 1
ATOM 1322 N N . ARG A 1 173 ? 18.859 -14.992 -4.078 1 95 173 ARG A N 1
ATOM 1323 C CA . ARG A 1 173 ? 19.297 -16.297 -3.578 1 95 173 ARG A CA 1
ATOM 1324 C C . ARG A 1 173 ? 18.5 -16.703 -2.348 1 95 173 ARG A C 1
ATOM 1326 O O . ARG A 1 173 ? 18.219 -15.875 -1.478 1 95 173 ARG A O 1
ATOM 1333 N N . PHE A 1 174 ? 18.172 -17.953 -2.359 1 96.56 174 PHE A N 1
ATOM 1334 C CA . PHE A 1 174 ? 17.422 -18.484 -1.229 1 96.56 174 PHE A CA 1
ATOM 1335 C C . PHE A 1 174 ? 18.328 -19.266 -0.287 1 96.56 174 PHE A C 1
ATOM 1337 O O . PHE A 1 174 ? 19.312 -19.875 -0.723 1 96.56 174 PHE A O 1
ATOM 1344 N N . MET B 1 1 ? -21.531 8.188 9.172 1 70.69 1 MET B N 1
ATOM 1345 C CA . MET B 1 1 ? -20.734 9.188 9.891 1 70.69 1 MET B CA 1
ATOM 1346 C C . MET B 1 1 ? -19.344 8.656 10.203 1 70.69 1 MET B C 1
ATOM 1348 O O . MET B 1 1 ? -19.188 7.484 10.562 1 70.69 1 MET B O 1
ATOM 1352 N N . THR B 1 2 ? -18.266 9.453 9.789 1 79.44 2 THR B N 1
ATOM 1353 C CA . THR B 1 2 ? -16.891 9.109 10.117 1 79.44 2 THR B CA 1
ATOM 1354 C C . THR B 1 2 ? -16.547 9.531 11.539 1 79.44 2 THR B C 1
ATOM 1356 O O . THR B 1 2 ? -17.125 10.492 12.062 1 79.44 2 THR B O 1
ATOM 1359 N N . ASP B 1 3 ? -15.445 8.781 12.078 1 92.06 3 ASP B N 1
ATOM 1360 C CA . ASP B 1 3 ? -15.281 8.953 13.516 1 92.06 3 ASP B CA 1
ATOM 1361 C C . ASP B 1 3 ? -14 9.711 13.836 1 92.06 3 ASP B C 1
ATOM 1363 O O . ASP B 1 3 ? -13.797 10.156 14.969 1 92.06 3 ASP B O 1
ATOM 1367 N N . ALA B 1 4 ? -13.133 9.836 12.898 1 98.62 4 ALA B N 1
ATOM 1368 C CA . ALA B 1 4 ? -11.891 10.539 13.211 1 98.62 4 ALA B CA 1
ATOM 1369 C C . ALA B 1 4 ? -11.219 11.055 11.945 1 98.62 4 ALA B C 1
ATOM 1371 O O . ALA B 1 4 ? -11.445 10.523 10.852 1 98.62 4 ALA B O 1
ATOM 1372 N N . LEU B 1 5 ? -10.492 12.102 12.102 1 98.88 5 LEU B N 1
ATOM 1373 C CA . LEU B 1 5 ? -9.656 12.68 11.047 1 98.88 5 LEU B CA 1
ATOM 1374 C C . LEU B 1 5 ? -8.18 12.414 11.328 1 98.88 5 LEU B C 1
ATOM 1376 O O . LEU B 1 5 ? -7.695 12.664 12.43 1 98.88 5 LEU B O 1
ATOM 1380 N N . LEU B 1 6 ? -7.516 11.836 10.391 1 98.94 6 LEU B N 1
ATOM 1381 C CA . LEU B 1 6 ? -6.074 11.625 10.469 1 98.94 6 LEU B CA 1
ATOM 1382 C C . LEU B 1 6 ? -5.344 12.477 9.438 1 98.94 6 LEU B C 1
ATOM 1384 O O . LEU B 1 6 ? -5.535 12.305 8.234 1 98.94 6 LEU B O 1
ATOM 1388 N N . ILE B 1 7 ? -4.543 13.367 9.883 1 98.94 7 ILE B N 1
ATOM 1389 C CA . ILE B 1 7 ? -3.77 14.289 9.062 1 98.94 7 ILE B CA 1
ATOM 1390 C C . ILE B 1 7 ? -2.305 13.852 9.039 1 98.94 7 ILE B C 1
ATOM 1392 O O . ILE B 1 7 ? -1.663 13.773 10.094 1 98.94 7 ILE B O 1
ATOM 1396 N N . ILE B 1 8 ? -1.801 13.711 7.863 1 98.94 8 ILE B N 1
ATOM 1397 C CA . ILE B 1 8 ? -0.489 13.086 7.762 1 98.94 8 ILE B CA 1
ATOM 1398 C C . ILE B 1 8 ? 0.513 14.07 7.168 1 98.94 8 ILE B C 1
ATOM 1400 O O . ILE B 1 8 ? 0.344 14.531 6.035 1 98.94 8 ILE B O 1
ATOM 1404 N N . ASP B 1 9 ? 1.514 14.453 7.879 1 98.81 9 ASP B N 1
ATOM 1405 C CA . ASP B 1 9 ? 2.795 14.984 7.418 1 98.81 9 ASP B CA 1
ATOM 1406 C C . ASP B 1 9 ? 2.629 16.375 6.824 1 98.81 9 ASP B C 1
ATOM 1408 O O . ASP B 1 9 ? 3.275 16.719 5.828 1 98.81 9 ASP B O 1
ATOM 1412 N N . MET B 1 10 ? 1.717 17.172 7.359 1 98.75 10 MET B N 1
ATOM 1413 C CA . MET B 1 10 ? 1.632 18.578 6.98 1 98.75 10 MET B CA 1
ATOM 1414 C C . MET B 1 10 ? 2.65 19.406 7.75 1 98.75 10 MET B C 1
ATOM 1416 O O . MET B 1 10 ? 2.281 20.203 8.617 1 98.75 10 MET B O 1
ATOM 1420 N N . GLN B 1 11 ? 3.852 19.234 7.352 1 98.56 11 GLN B N 1
ATOM 1421 C CA . GLN B 1 11 ? 4.992 19.797 8.062 1 98.56 11 GLN B CA 1
ATOM 1422 C C . GLN B 1 11 ? 5.734 20.828 7.203 1 98.56 11 GLN B C 1
ATOM 1424 O O . GLN B 1 11 ? 5.727 20.719 5.973 1 98.56 11 GLN B O 1
ATOM 1429 N N . THR B 1 12 ? 6.48 21.688 7.855 1 98.25 12 THR B N 1
ATOM 1430 C CA . THR B 1 12 ? 7.184 22.781 7.18 1 98.25 12 THR B CA 1
ATOM 1431 C C . THR B 1 12 ? 8.156 22.234 6.141 1 98.25 12 THR B C 1
ATOM 1433 O O . THR B 1 12 ? 8.18 22.688 5 1 98.25 12 THR B O 1
ATOM 1436 N N . GLY B 1 13 ? 8.891 21.25 6.465 1 97.44 13 GLY B N 1
ATOM 1437 C CA . GLY B 1 13 ? 9.922 20.703 5.594 1 97.44 13 GLY B CA 1
ATOM 1438 C C . GLY B 1 13 ? 9.359 19.906 4.434 1 97.44 13 GLY B C 1
ATOM 1439 O O . GLY B 1 13 ? 10.062 19.641 3.459 1 97.44 13 GLY B O 1
ATOM 1440 N N . LEU B 1 14 ? 8.141 19.5 4.559 1 97.25 14 LEU B N 1
ATOM 1441 C CA . LEU B 1 14 ? 7.484 18.75 3.496 1 97.25 14 LEU B CA 1
ATOM 1442 C C . LEU B 1 14 ? 6.582 19.656 2.662 1 97.25 14 LEU B C 1
ATOM 1444 O O . LEU B 1 14 ? 6.633 19.625 1.431 1 97.25 14 LEU B O 1
ATOM 1448 N N . TYR B 1 15 ? 5.863 20.484 3.291 1 98 15 TYR B N 1
ATOM 1449 C CA . TYR B 1 15 ? 4.934 21.391 2.639 1 98 15 TYR B CA 1
ATOM 1450 C C . TYR B 1 15 ? 5.68 22.531 1.945 1 98 15 TYR B C 1
ATOM 1452 O O . TYR B 1 15 ? 5.305 22.953 0.847 1 98 15 TYR B O 1
ATOM 1460 N N . ASP B 1 16 ? 6.715 22.984 2.625 1 95.94 16 ASP B N 1
ATOM 1461 C CA . ASP B 1 16 ? 7.508 24.078 2.08 1 95.94 16 ASP B CA 1
ATOM 1462 C C . ASP B 1 16 ? 8.898 23.594 1.66 1 95.94 16 ASP B C 1
ATOM 1464 O O . ASP B 1 16 ? 9.852 24.375 1.666 1 95.94 16 ASP B O 1
ATOM 1468 N N . GLY B 1 17 ? 9.008 22.422 1.435 1 91.81 17 GLY B N 1
ATOM 1469 C CA . GLY B 1 17 ? 10.281 21.891 0.974 1 91.81 17 GLY B CA 1
ATOM 1470 C C . GLY B 1 17 ? 10.695 22.422 -0.381 1 91.81 17 GLY B C 1
ATOM 1471 O O . GLY B 1 17 ? 10 23.266 -0.964 1 91.81 17 GLY B O 1
ATOM 1472 N N . PRO B 1 18 ? 11.844 21.938 -0.825 1 89.81 18 PRO B N 1
ATOM 1473 C CA . PRO B 1 18 ? 12.367 22.422 -2.104 1 89.81 18 PRO B CA 1
ATOM 1474 C C . PRO B 1 18 ? 11.398 22.188 -3.264 1 89.81 18 PRO B C 1
ATOM 1476 O O . PRO B 1 18 ? 11.258 23.031 -4.141 1 89.81 18 PRO B O 1
ATOM 1479 N N . GLU B 1 19 ? 10.828 21.016 -3.285 1 92.38 19 GLU B N 1
ATOM 1480 C CA . GLU B 1 19 ? 9.758 20.734 -4.238 1 92.38 19 GLU B CA 1
ATOM 1481 C C . GLU B 1 19 ? 8.383 20.922 -3.598 1 92.38 19 GLU B C 1
ATOM 1483 O O . GLU B 1 19 ? 8.047 20.25 -2.621 1 92.38 19 GLU B O 1
ATOM 1488 N N . LYS B 1 20 ? 7.645 21.812 -4.18 1 96.56 20 LYS B N 1
ATOM 1489 C CA . LYS B 1 20 ? 6.336 22.109 -3.604 1 96.56 20 LYS B CA 1
ATOM 1490 C C . LYS B 1 20 ? 5.293 21.094 -4.039 1 96.56 20 LYS B C 1
ATOM 1492 O O . LYS B 1 20 ? 5.219 20.734 -5.215 1 96.56 20 LYS B O 1
ATOM 1497 N N . PRO B 1 21 ? 4.508 20.625 -3.119 1 98.62 21 PRO B N 1
ATOM 1498 C CA . PRO B 1 21 ? 3.463 19.672 -3.488 1 98.62 21 PRO B CA 1
ATOM 1499 C C . PRO B 1 21 ? 2.459 20.25 -4.484 1 98.62 21 PRO B C 1
ATOM 1501 O O . PRO B 1 21 ? 2.152 21.438 -4.438 1 98.62 21 PRO B O 1
ATOM 1504 N N . PHE B 1 22 ? 1.954 19.422 -5.332 1 98.81 22 PHE B N 1
ATOM 1505 C CA . PHE B 1 22 ? 0.946 19.781 -6.324 1 98.81 22 PHE B CA 1
ATOM 1506 C C . PHE B 1 22 ? -0.307 20.328 -5.652 1 98.81 22 PHE B C 1
ATOM 1508 O O . PHE B 1 22 ? -0.82 19.719 -4.703 1 98.81 22 PHE B O 1
ATOM 1515 N N . GLU B 1 23 ? -0.77 21.5 -6.004 1 98.62 23 GLU B N 1
ATOM 1516 C CA . GLU B 1 23 ? -1.973 22.156 -5.508 1 98.62 23 GLU B CA 1
ATOM 1517 C C . GLU B 1 23 ? -1.952 22.281 -3.986 1 98.62 23 GLU B C 1
ATOM 1519 O O . GLU B 1 23 ? -2.984 22.109 -3.334 1 98.62 23 GLU B O 1
ATOM 1524 N N . ARG B 1 24 ? -0.807 22.562 -3.484 1 98.38 24 ARG B N 1
ATOM 1525 C CA . ARG B 1 24 ? -0.581 22.5 -2.043 1 98.38 24 ARG B CA 1
ATOM 1526 C C . ARG B 1 24 ? -1.521 23.453 -1.302 1 98.38 24 ARG B C 1
ATOM 1528 O O . ARG B 1 24 ? -2.031 23.109 -0.232 1 98.38 24 ARG B O 1
ATOM 1535 N N . GLU B 1 25 ? -1.785 24.672 -1.842 1 98.56 25 GLU B N 1
ATOM 1536 C CA . GLU B 1 25 ? -2.652 25.625 -1.158 1 98.56 25 GLU B CA 1
ATOM 1537 C C . GLU B 1 25 ? -4.098 25.141 -1.136 1 98.56 25 GLU B C 1
ATOM 1539 O O . GLU B 1 25 ? -4.789 25.281 -0.125 1 98.56 25 GLU B O 1
ATOM 1544 N N . ARG B 1 26 ? -4.535 24.641 -2.238 1 98.75 26 ARG B N 1
ATOM 1545 C CA . ARG B 1 26 ? -5.883 24.094 -2.314 1 98.75 26 ARG B CA 1
ATOM 1546 C C . ARG B 1 26 ? -6.055 22.922 -1.353 1 98.75 26 ARG B C 1
ATOM 1548 O O . ARG B 1 26 ? -7.074 22.812 -0.672 1 98.75 26 ARG B O 1
ATOM 1555 N N . VAL B 1 27 ? -5.07 22.016 -1.279 1 98.88 27 VAL B N 1
ATOM 1556 C CA . VAL B 1 27 ? -5.117 20.859 -0.399 1 98.88 27 VAL B CA 1
ATOM 1557 C C . VAL B 1 27 ? -5.125 21.312 1.059 1 98.88 27 VAL B C 1
ATOM 1559 O O . VAL B 1 27 ? -5.895 20.797 1.873 1 98.88 27 VAL B O 1
ATOM 1562 N N . LEU B 1 28 ? -4.316 22.312 1.361 1 98.81 28 LEU B N 1
ATOM 1563 C CA . LEU B 1 28 ? -4.305 22.859 2.715 1 98.81 28 LEU B CA 1
ATOM 1564 C C . LEU B 1 28 ? -5.68 23.391 3.098 1 98.81 28 LEU B C 1
ATOM 1566 O O . LEU B 1 28 ? -6.172 23.125 4.195 1 98.81 28 LEU B O 1
ATOM 1570 N N . ALA B 1 29 ? -6.227 24.125 2.225 1 98.88 29 ALA B N 1
ATOM 1571 C CA . ALA B 1 29 ? -7.551 24.672 2.486 1 98.88 29 ALA B CA 1
ATOM 1572 C C . ALA B 1 29 ? -8.57 23.578 2.717 1 98.88 29 ALA B C 1
ATOM 1574 O O . ALA B 1 29 ? -9.406 23.672 3.619 1 98.88 29 ALA B O 1
ATOM 1575 N N . THR B 1 30 ? -8.531 22.547 1.939 1 98.94 30 THR B N 1
ATOM 1576 C CA . THR B 1 30 ? -9.414 21.406 2.074 1 98.94 30 THR B CA 1
ATOM 1577 C C . THR B 1 30 ? -9.234 20.734 3.436 1 98.94 30 THR B C 1
ATOM 1579 O O . THR B 1 30 ? -10.219 20.438 4.121 1 98.94 30 THR B O 1
ATOM 1582 N N . ILE B 1 31 ? -8.008 20.531 3.834 1 98.94 31 ILE B N 1
ATOM 1583 C CA . ILE B 1 31 ? -7.707 19.891 5.109 1 98.94 31 ILE B CA 1
ATOM 1584 C C . ILE B 1 31 ? -8.219 20.75 6.258 1 98.94 31 ILE B C 1
ATOM 1586 O O . ILE B 1 31 ? -8.852 20.25 7.188 1 98.94 31 ILE B O 1
ATOM 1590 N N . ASN B 1 32 ? -8.039 22.031 6.16 1 98.88 32 ASN B N 1
ATOM 1591 C CA . ASN B 1 32 ? -8.492 22.922 7.215 1 98.88 32 ASN B CA 1
ATOM 1592 C C . ASN B 1 32 ? -10.016 22.938 7.32 1 98.88 32 ASN B C 1
ATOM 1594 O O . ASN B 1 32 ? -10.562 23.047 8.414 1 98.88 32 ASN B O 1
ATOM 1598 N N . GLN B 1 33 ? -10.648 22.844 6.199 1 98.75 33 GLN B N 1
ATOM 1599 C CA . GLN B 1 33 ? -12.102 22.734 6.234 1 98.75 33 GLN B CA 1
ATOM 1600 C C . GLN B 1 33 ? -12.539 21.453 6.938 1 98.75 33 GLN B C 1
ATOM 1602 O O . GLN B 1 33 ? -13.5 21.469 7.719 1 98.75 33 GLN B O 1
ATOM 1607 N N . LEU B 1 34 ? -11.891 20.359 6.684 1 98.75 34 LEU B N 1
ATOM 1608 C CA . LEU B 1 34 ? -12.211 19.094 7.324 1 98.75 34 LEU B CA 1
ATOM 1609 C C . LEU B 1 34 ? -11.906 19.141 8.82 1 98.75 34 LEU B C 1
ATOM 1611 O O . LEU B 1 34 ? -12.625 18.547 9.625 1 98.75 34 LEU B O 1
ATOM 1615 N N . ILE B 1 35 ? -10.812 19.844 9.188 1 98.69 35 ILE B N 1
ATOM 1616 C CA . ILE B 1 35 ? -10.484 20.047 10.594 1 98.69 35 ILE B CA 1
ATOM 1617 C C . ILE B 1 35 ? -11.648 20.734 11.305 1 98.69 35 ILE B C 1
ATOM 1619 O O . ILE B 1 35 ? -12.094 20.281 12.359 1 98.69 35 ILE B O 1
ATOM 1623 N N . GLN B 1 36 ? -12.125 21.797 10.703 1 98.12 36 GLN B N 1
ATOM 1624 C CA . GLN B 1 36 ? -13.219 22.547 11.312 1 98.12 36 GLN B CA 1
ATOM 1625 C C . GLN B 1 36 ? -14.469 21.688 11.445 1 98.12 36 GLN B C 1
ATOM 1627 O O . GLN B 1 36 ? -15.141 21.719 12.477 1 98.12 36 GLN B O 1
ATOM 1632 N N . ARG B 1 37 ? -14.812 20.922 10.484 1 98.12 37 ARG B N 1
ATOM 1633 C CA . ARG B 1 37 ? -15.977 20.047 10.531 1 98.12 37 ARG B CA 1
ATOM 1634 C C . ARG B 1 37 ? -15.82 18.969 11.602 1 98.12 37 ARG B C 1
ATOM 1636 O O . ARG B 1 37 ? -16.766 18.672 12.336 1 98.12 37 ARG B O 1
ATOM 1643 N N . ALA B 1 38 ? -14.648 18.391 11.648 1 98.25 38 ALA B N 1
ATOM 1644 C CA . ALA B 1 38 ? -14.391 17.375 12.672 1 98.25 38 ALA B CA 1
ATOM 1645 C C . ALA B 1 38 ? -14.523 17.969 14.07 1 98.25 38 ALA B C 1
ATOM 1647 O O . ALA B 1 38 ? -15.141 17.359 14.953 1 98.25 38 ALA B O 1
ATOM 1648 N N . ARG B 1 39 ? -13.977 19.141 14.234 1 96.75 39 ARG B N 1
ATOM 1649 C CA . ARG B 1 39 ? -14.031 19.828 15.523 1 96.75 39 ARG B CA 1
ATOM 1650 C C . ARG B 1 39 ? -15.477 20.109 15.93 1 96.75 39 ARG B C 1
ATOM 1652 O O . ARG B 1 39 ? -15.859 19.875 17.078 1 96.75 39 ARG B O 1
ATOM 1659 N N . HIS B 1 40 ? -16.203 20.594 15.008 1 96.19 40 HIS B N 1
ATOM 1660 C CA . HIS B 1 40 ? -17.609 20.922 15.266 1 96.19 40 HIS B CA 1
ATOM 1661 C C . HIS B 1 40 ? -18.406 19.672 15.648 1 96.19 40 HIS B C 1
ATOM 1663 O O . HIS B 1 40 ? -19.312 19.734 16.469 1 96.19 40 HIS B O 1
ATOM 1669 N N . ALA B 1 41 ? -18.078 18.578 15.117 1 97 41 ALA B N 1
ATOM 1670 C CA . ALA B 1 41 ? -18.797 17.328 15.352 1 97 41 ALA B CA 1
ATOM 1671 C C . ALA B 1 41 ? -18.25 16.609 16.594 1 97 41 ALA B C 1
ATOM 1673 O O . ALA B 1 41 ? -18.797 15.594 17 1 97 41 ALA B O 1
ATOM 1674 N N . GLY B 1 42 ? -17.156 17.094 17.094 1 96.06 42 GLY B N 1
ATOM 1675 C CA . GLY B 1 42 ? -16.531 16.453 18.234 1 96.06 42 GLY B CA 1
ATOM 1676 C C . GLY B 1 42 ? -15.734 15.211 17.875 1 96.06 42 GLY B C 1
ATOM 1677 O O . GLY B 1 42 ? -15.445 14.375 18.734 1 96.06 42 GLY B O 1
ATOM 1678 N N . ALA B 1 43 ? -15.461 15.047 16.594 1 97.5 43 ALA B N 1
ATOM 1679 C CA . ALA B 1 43 ? -14.656 13.914 16.141 1 97.5 43 ALA B CA 1
ATOM 1680 C C . ALA B 1 43 ? -13.18 14.117 16.469 1 97.5 43 ALA B C 1
ATOM 1682 O O . ALA B 1 43 ? -12.633 15.203 16.266 1 97.5 43 ALA B O 1
ATOM 1683 N N . PRO B 1 44 ? -12.531 13.141 16.984 1 97.94 44 PRO B N 1
ATOM 1684 C CA . PRO B 1 44 ? -11.109 13.297 17.312 1 97.94 44 PRO B CA 1
ATOM 1685 C C . PRO B 1 44 ? -10.25 13.531 16.062 1 97.94 44 PRO B C 1
ATOM 1687 O O . PRO B 1 44 ? -10.523 12.977 15 1 97.94 44 PRO B O 1
ATOM 1690 N N . ILE B 1 45 ? -9.227 14.312 16.25 1 98.69 45 ILE B N 1
ATOM 1691 C CA . ILE B 1 45 ? -8.273 14.648 15.195 1 98.69 45 ILE B CA 1
ATOM 1692 C C . ILE B 1 45 ? -6.883 14.148 15.57 1 98.69 45 ILE B C 1
ATOM 1694 O O . ILE B 1 45 ? -6.355 14.5 16.625 1 98.69 45 ILE B O 1
ATOM 1698 N N . PHE B 1 46 ? -6.344 13.312 14.75 1 98.88 46 PHE B N 1
ATOM 1699 C CA . PHE B 1 46 ? -4.98 12.82 14.883 1 98.88 46 PHE B CA 1
ATOM 1700 C C . PHE B 1 46 ? -4.062 13.461 13.852 1 98.88 46 PHE B C 1
ATOM 1702 O O . PHE B 1 46 ? -4.441 13.625 12.688 1 98.88 46 PHE B O 1
ATOM 1709 N N . VAL B 1 47 ? -2.875 13.805 14.305 1 98.88 47 VAL B N 1
ATOM 1710 C CA . VAL B 1 47 ? -1.931 14.5 13.438 1 98.88 47 VAL B CA 1
ATOM 1711 C C . VAL B 1 47 ? -0.568 13.812 13.5 1 98.88 47 VAL B C 1
ATOM 1713 O O . VAL B 1 47 ? 0.053 13.758 14.562 1 98.88 47 VAL B O 1
ATOM 1716 N N . ALA B 1 48 ? -0.116 13.367 12.375 1 98.88 48 ALA B N 1
ATOM 1717 C CA . ALA B 1 48 ? 1.156 12.656 12.305 1 98.88 48 ALA B CA 1
ATOM 1718 C C . ALA B 1 48 ? 2.277 13.578 11.836 1 98.88 48 ALA B C 1
ATOM 1720 O O . ALA B 1 48 ? 2.094 14.367 10.906 1 98.88 48 ALA B O 1
ATOM 1721 N N . ARG B 1 49 ? 3.383 13.453 12.453 1 98.75 49 ARG B N 1
ATOM 1722 C CA . ARG B 1 49 ? 4.625 14.07 11.992 1 98.75 49 ARG B CA 1
ATOM 1723 C C . ARG B 1 49 ? 5.66 13.008 11.641 1 98.75 49 ARG B C 1
ATOM 1725 O O . ARG B 1 49 ? 5.992 12.156 12.469 1 98.75 49 ARG B O 1
ATOM 1732 N N . HIS B 1 50 ? 6.105 13.023 10.414 1 98.75 50 HIS B N 1
ATOM 1733 C CA . HIS B 1 50 ? 7.25 12.203 10.039 1 98.75 50 HIS B CA 1
ATOM 1734 C C . HIS B 1 50 ? 8.531 12.719 10.688 1 98.75 50 HIS B C 1
ATOM 1736 O O . HIS B 1 50 ? 8.828 13.914 10.633 1 98.75 50 HIS B O 1
ATOM 1742 N N . THR B 1 51 ? 9.289 11.812 11.25 1 98.69 51 THR B N 1
ATOM 1743 C CA . THR B 1 51 ? 10.5 12.188 11.977 1 98.69 51 THR B CA 1
ATOM 1744 C C . THR B 1 51 ? 11.711 11.438 11.43 1 98.69 51 THR B C 1
ATOM 1746 O O . THR B 1 51 ? 11.727 10.203 11.406 1 98.69 51 THR B O 1
ATOM 1749 N N . GLY B 1 52 ? 12.688 12.18 10.93 1 97.69 52 GLY B N 1
ATOM 1750 C CA . GLY B 1 52 ? 13.922 11.578 10.453 1 97.69 52 GLY B CA 1
ATOM 1751 C C . GLY B 1 52 ? 14.891 11.227 11.57 1 97.69 52 GLY B C 1
ATOM 1752 O O . GLY B 1 52 ? 14.641 11.555 12.734 1 97.69 52 GLY B O 1
ATOM 1753 N N . PRO B 1 53 ? 15.93 10.57 11.211 1 97.06 53 PRO B N 1
ATOM 1754 C CA . PRO B 1 53 ? 16.938 10.242 12.227 1 97.06 53 PRO B CA 1
ATOM 1755 C C . PRO B 1 53 ? 17.688 11.469 12.742 1 97.06 53 PRO B C 1
ATOM 1757 O O . PRO B 1 53 ? 17.594 12.539 12.141 1 97.06 53 PRO B O 1
ATOM 1760 N N . ALA B 1 54 ? 18.344 11.273 13.867 1 97 54 ALA B N 1
ATOM 1761 C CA . ALA B 1 54 ? 19.172 12.352 14.43 1 97 54 ALA B CA 1
ATOM 1762 C C . ALA B 1 54 ? 20.141 12.891 13.391 1 97 54 ALA B C 1
ATOM 1764 O O . ALA B 1 54 ? 20.781 12.117 12.672 1 97 54 ALA B O 1
ATOM 1765 N N . GLY B 1 55 ? 20.219 14.102 13.25 1 97.19 55 GLY B N 1
ATOM 1766 C CA . GLY B 1 55 ? 21.141 14.727 12.328 1 97.19 55 GLY B CA 1
ATOM 1767 C C . GLY B 1 55 ? 20.516 15.039 10.977 1 97.19 55 GLY B C 1
ATOM 1768 O O . GLY B 1 55 ? 21.094 15.781 10.18 1 97.19 55 GLY B O 1
ATOM 1769 N N . SER B 1 56 ? 19.328 14.57 10.75 1 96.62 56 SER B N 1
ATOM 1770 C CA . SER B 1 56 ? 18.656 14.859 9.492 1 96.62 56 SER B CA 1
ATOM 1771 C C . SER B 1 56 ? 17.938 16.203 9.539 1 96.62 56 SER B C 1
ATOM 1773 O O . SER B 1 56 ? 17.688 16.75 10.625 1 96.62 56 SER B O 1
ATOM 1775 N N . PRO B 1 57 ? 17.578 16.719 8.43 1 95.44 57 PRO B N 1
ATOM 1776 C CA . PRO B 1 57 ? 16.891 18.016 8.375 1 95.44 57 PRO B CA 1
ATOM 1777 C C . PRO B 1 57 ? 15.523 17.984 9.07 1 95.44 57 PRO B C 1
ATOM 1779 O O . PRO B 1 57 ? 15.055 19.016 9.555 1 95.44 57 PRO B O 1
ATOM 1782 N N . ILE B 1 58 ? 14.938 16.828 9.117 1 97.38 58 ILE B N 1
ATOM 1783 C CA . ILE B 1 58 ? 13.594 16.75 9.688 1 97.38 58 ILE B CA 1
ATOM 1784 C C . ILE B 1 58 ? 13.641 15.953 10.984 1 97.38 58 ILE B C 1
ATOM 1786 O O . ILE B 1 58 ? 12.695 15.219 11.305 1 97.38 58 ILE B O 1
ATOM 1790 N N . GLU B 1 59 ? 14.781 16.016 11.656 1 98.31 59 GLU B N 1
ATOM 1791 C CA . GLU B 1 59 ? 14.867 15.43 12.984 1 98.31 59 GLU B CA 1
ATOM 1792 C C . GLU B 1 59 ? 13.898 16.094 13.953 1 98.31 59 GLU B C 1
ATOM 1794 O O . GLU B 1 59 ? 13.523 17.266 13.766 1 98.31 59 GLU B O 1
ATOM 1799 N N . ALA B 1 60 ? 13.539 15.453 14.969 1 97.88 60 ALA B N 1
ATOM 1800 C CA . ALA B 1 60 ? 12.578 15.953 15.945 1 97.88 60 ALA B CA 1
ATOM 1801 C C . ALA B 1 60 ? 13.023 17.297 16.516 1 97.88 60 ALA B C 1
ATOM 1803 O O . ALA B 1 60 ? 14.18 17.453 16.906 1 97.88 60 ALA B O 1
ATOM 1804 N N . GLY B 1 61 ? 12.047 18.234 16.469 1 97.88 61 GLY B N 1
ATOM 1805 C CA . GLY B 1 61 ? 12.312 19.531 17.078 1 97.88 61 GLY B CA 1
ATOM 1806 C C . GLY B 1 61 ? 12.844 20.562 16.094 1 97.88 61 GLY B C 1
ATOM 1807 O O . GLY B 1 61 ? 12.844 21.766 16.391 1 97.88 61 GLY B O 1
ATOM 1808 N N . SER B 1 62 ? 13.375 20.125 14.93 1 98.06 62 SER B N 1
ATOM 1809 C CA . SER B 1 62 ? 13.898 21.047 13.93 1 98.06 62 SER B CA 1
ATOM 1810 C C . SER B 1 62 ? 12.781 21.906 13.328 1 98.06 62 SER B C 1
ATOM 1812 O O . SER B 1 62 ? 11.602 21.578 13.484 1 98.06 62 SER B O 1
ATOM 1814 N N . ALA B 1 63 ? 13.148 22.969 12.711 1 97.69 63 ALA B N 1
ATOM 1815 C CA . ALA B 1 63 ? 12.172 23.859 12.086 1 97.69 63 ALA B CA 1
ATOM 1816 C C . ALA B 1 63 ? 11.383 23.141 10.992 1 97.69 63 ALA B C 1
ATOM 1818 O O . ALA B 1 63 ? 10.156 23.203 10.969 1 97.69 63 ALA B O 1
ATOM 1819 N N . PRO B 1 64 ? 12.07 22.312 10.141 1 98.06 64 PRO B N 1
ATOM 1820 C CA . PRO B 1 64 ? 11.312 21.609 9.094 1 98.06 64 PRO B CA 1
ATOM 1821 C C . PRO B 1 64 ? 10.383 20.531 9.656 1 98.06 64 PRO B C 1
ATOM 1823 O O . PRO B 1 64 ? 9.43 20.125 8.992 1 98.06 64 PRO B O 1
ATOM 1826 N N . TRP B 1 65 ? 10.641 20.078 10.859 1 98.38 65 TRP B N 1
ATOM 1827 C CA . TRP B 1 65 ? 9.88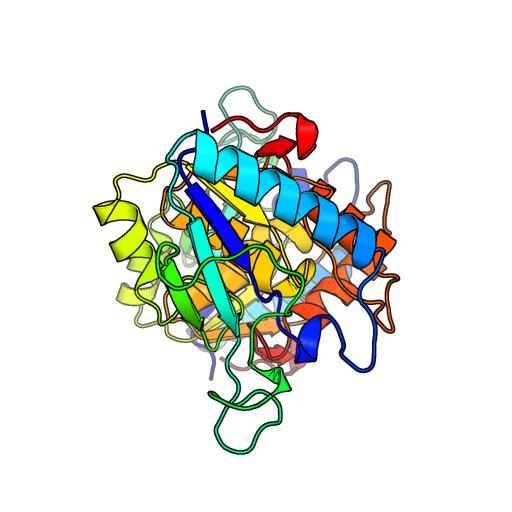3 19 11.5 1 98.38 65 TRP B CA 1
ATOM 1828 C C . TRP B 1 65 ? 8.555 19.531 12.031 1 98.38 65 TRP B C 1
ATOM 1830 O O . TRP B 1 65 ? 7.605 18.75 12.211 1 98.38 65 TRP B O 1
ATOM 1840 N N . GLN B 1 66 ? 8.43 20.828 12.234 1 98 66 GLN B N 1
ATOM 1841 C CA . GLN B 1 66 ? 7.234 21.438 12.812 1 98 66 GLN B CA 1
ATOM 1842 C C . GLN B 1 66 ? 6.051 21.344 11.852 1 98 66 GLN B C 1
ATOM 1844 O O . GLN B 1 66 ? 6.234 21.359 10.633 1 98 66 GLN B O 1
ATOM 1849 N N . LEU B 1 67 ? 4.871 21.25 12.445 1 98.19 67 LEU B N 1
ATOM 1850 C CA . LEU B 1 67 ? 3.682 21.391 11.609 1 98.19 67 LEU B CA 1
ATOM 1851 C C . LEU B 1 67 ? 3.691 22.719 10.867 1 98.19 67 LEU B C 1
ATOM 1853 O O . LEU B 1 67 ? 4.18 23.734 11.383 1 98.19 67 LEU B O 1
ATOM 1857 N N . TRP B 1 68 ? 3.164 22.688 9.672 1 98 68 TRP B N 1
ATOM 1858 C CA . TRP B 1 68 ? 3.076 23.938 8.914 1 98 68 TRP B CA 1
ATOM 1859 C C . TRP B 1 68 ? 2.176 24.938 9.625 1 98 68 TRP B C 1
ATOM 1861 O O . TRP B 1 68 ? 1.083 24.594 10.078 1 98 68 TRP B O 1
ATOM 1871 N N . HIS B 1 69 ? 2.525 26.125 9.719 1 97.25 69 HIS B N 1
ATOM 1872 C CA . HIS B 1 69 ? 1.878 27.125 10.555 1 97.25 69 HIS B CA 1
ATOM 1873 C C . HIS B 1 69 ? 0.466 27.422 10.062 1 97.25 69 HIS B C 1
ATOM 1875 O O . HIS B 1 69 ? -0.373 27.906 10.828 1 97.25 69 HIS B O 1
ATOM 1881 N N . GLY B 1 70 ? 0.157 27.172 8.797 1 98.12 70 GLY B N 1
ATOM 1882 C CA . GLY B 1 70 ? -1.157 27.453 8.242 1 98.12 70 GLY B CA 1
ATOM 1883 C C . GLY B 1 70 ? -2.16 26.344 8.5 1 98.12 70 GLY B C 1
ATOM 1884 O O . GLY B 1 70 ? -3.338 26.469 8.156 1 98.12 70 GLY B O 1
ATOM 1885 N N . LEU B 1 71 ? -1.656 25.234 9.062 1 98.5 71 LEU B N 1
ATOM 1886 C CA . LEU B 1 71 ? -2.551 24.141 9.422 1 98.5 71 LEU B CA 1
ATOM 1887 C C . LEU B 1 71 ? -3.334 24.484 10.688 1 98.5 71 LEU B C 1
ATOM 1889 O O . LEU B 1 71 ? -2.748 24.844 11.711 1 98.5 71 LEU B O 1
ATOM 1893 N N . ASP B 1 72 ? -4.629 24.312 10.688 1 98.06 72 ASP B N 1
ATOM 1894 C CA . ASP B 1 72 ? -5.5 24.734 11.781 1 98.06 72 ASP B CA 1
ATOM 1895 C C . ASP B 1 72 ? -5.586 23.672 12.867 1 98.06 72 ASP B C 1
ATOM 1897 O O . ASP B 1 72 ? -6.684 23.312 13.312 1 98.06 72 ASP B O 1
ATOM 1901 N N . VAL B 1 73 ? -4.488 23.188 13.242 1 97.19 73 VAL B N 1
ATOM 1902 C CA . VAL B 1 73 ? -4.41 22.203 14.312 1 97.19 73 VAL B CA 1
ATOM 1903 C C . VAL B 1 73 ? -4.191 22.906 15.648 1 97.19 73 VAL B C 1
ATOM 1905 O O . VAL B 1 73 ? -3.514 23.938 15.711 1 97.19 73 VAL B O 1
ATOM 1908 N N . ASP B 1 74 ? -4.789 22.438 16.641 1 95.44 74 ASP B N 1
ATOM 1909 C CA . ASP B 1 74 ? -4.637 22.906 18.016 1 95.44 74 ASP B CA 1
ATOM 1910 C C . ASP B 1 74 ? -3.945 21.844 18.891 1 95.44 74 ASP B C 1
ATOM 1912 O O . ASP B 1 74 ? -4.574 20.875 19.297 1 95.44 74 ASP B O 1
ATOM 1916 N N . GLU B 1 75 ? -2.762 22.062 19.203 1 91.19 75 GLU B N 1
ATOM 1917 C CA . GLU B 1 75 ? -1.936 21.062 19.875 1 91.19 75 GLU B CA 1
ATOM 1918 C C . GLU B 1 75 ? -2.451 20.781 21.281 1 91.19 75 GLU B C 1
ATOM 1920 O O . GLU B 1 75 ? -2.082 19.766 21.891 1 91.19 75 GLU B O 1
ATOM 1925 N N . SER B 1 76 ? -3.248 21.656 21.844 1 92.5 76 SER B N 1
ATOM 1926 C CA . SER B 1 76 ? -3.816 21.438 23.172 1 92.5 76 SER B CA 1
ATOM 1927 C C . SER B 1 76 ? -5.027 20.516 23.125 1 92.5 76 SER B C 1
ATOM 1929 O O . SER B 1 76 ? -5.457 19.984 24.141 1 92.5 76 SER B O 1
ATOM 1931 N N . ARG B 1 77 ? -5.582 20.266 21.938 1 93.75 77 ARG B N 1
ATOM 1932 C CA . ARG B 1 77 ? -6.816 19.5 21.812 1 93.75 77 ARG B CA 1
ATOM 1933 C C . ARG B 1 77 ? -6.617 18.297 20.891 1 93.75 77 ARG B C 1
ATOM 1935 O O . ARG B 1 77 ? -7.223 17.25 21.109 1 93.75 77 ARG B O 1
ATOM 1942 N N . ASP B 1 78 ? -5.828 18.5 19.875 1 96.38 78 ASP B N 1
ATOM 1943 C CA . ASP B 1 78 ? -5.621 17.469 18.875 1 96.38 78 ASP B CA 1
ATOM 1944 C C . ASP B 1 78 ? -4.535 16.484 19.312 1 96.38 78 ASP B C 1
ATOM 1946 O O . ASP B 1 78 ? -3.721 16.797 20.172 1 96.38 78 ASP B O 1
ATOM 1950 N N . LEU B 1 79 ? -4.578 15.305 18.812 1 97.38 79 LEU B N 1
ATOM 1951 C CA . LEU B 1 79 ? -3.664 14.234 19.219 1 97.38 79 LEU B CA 1
ATOM 1952 C C . LEU B 1 79 ? -2.498 14.125 18.25 1 97.38 79 LEU B C 1
ATOM 1954 O O . LEU B 1 79 ? -2.621 13.492 17.203 1 97.38 79 LEU B O 1
ATOM 1958 N N . LEU B 1 80 ? -1.42 14.633 18.641 1 98.12 80 LEU B N 1
ATOM 1959 C CA . LEU B 1 80 ? -0.228 14.617 17.812 1 98.12 80 LEU B CA 1
ATOM 1960 C C . LEU B 1 80 ? 0.653 13.414 18.141 1 98.12 80 LEU B C 1
ATOM 1962 O O . LEU B 1 80 ? 0.791 13.039 19.297 1 98.12 80 LEU B O 1
ATOM 1966 N N . PHE B 1 81 ? 1.271 12.844 17.094 1 98.56 81 PHE B N 1
ATOM 1967 C CA . PHE B 1 81 ? 2.23 11.766 17.312 1 98.56 81 PHE B CA 1
ATOM 1968 C C . PHE B 1 81 ? 3.301 11.773 16.234 1 98.56 81 PHE B C 1
ATOM 1970 O O . PHE B 1 81 ? 3.129 12.398 15.18 1 98.56 81 PHE B O 1
ATOM 1977 N N . ASN B 1 82 ? 4.395 11.117 16.516 1 98.62 82 ASN B N 1
ATOM 1978 C CA . ASN B 1 82 ? 5.531 11.039 15.602 1 98.62 82 ASN B CA 1
ATOM 1979 C C . ASN B 1 82 ? 5.672 9.648 15 1 98.62 82 ASN B C 1
ATOM 1981 O O . ASN B 1 82 ? 5.395 8.648 15.664 1 98.62 82 ASN B O 1
ATOM 1985 N N . LYS B 1 83 ? 6.094 9.625 13.82 1 98.69 83 LYS B N 1
ATOM 1986 C CA . LYS B 1 83 ? 6.375 8.367 13.133 1 98.69 83 LYS B CA 1
ATOM 1987 C C . LYS B 1 83 ? 7.695 8.438 12.375 1 98.69 83 LYS B C 1
ATOM 1989 O O . LYS B 1 83 ? 8.156 9.523 12.023 1 98.69 83 LYS B O 1
ATOM 1994 N N . THR B 1 84 ? 8.258 7.219 12.078 1 98.19 84 THR B N 1
ATOM 1995 C CA . THR B 1 84 ? 9.539 7.184 11.383 1 98.19 84 THR B CA 1
ATOM 1996 C C . THR B 1 84 ? 9.43 6.391 10.086 1 98.19 84 THR B C 1
ATOM 1998 O O . THR B 1 84 ? 10.406 6.289 9.336 1 98.19 84 THR B O 1
ATOM 2001 N N . ARG B 1 85 ? 8.266 5.84 9.82 1 98.06 85 ARG B N 1
ATOM 2002 C CA . ARG B 1 85 ? 8 5.051 8.617 1 98.06 85 ARG B CA 1
ATOM 2003 C C . ARG B 1 85 ? 6.797 5.598 7.859 1 98.06 85 ARG B C 1
ATOM 2005 O O . ARG B 1 85 ? 6.031 6.398 8.398 1 98.06 85 ARG B O 1
ATOM 2012 N N . PRO B 1 86 ? 6.617 5.164 6.637 1 98.56 86 PRO B N 1
ATOM 2013 C CA . PRO B 1 86 ? 5.492 5.703 5.871 1 98.56 86 PRO B CA 1
ATOM 2014 C C . PRO B 1 86 ? 4.141 5.398 6.512 1 98.56 86 PRO B C 1
ATOM 2016 O O . PRO B 1 86 ? 3.293 6.285 6.625 1 98.56 86 PRO B O 1
ATOM 2019 N N . SER B 1 87 ? 3.949 4.215 6.969 1 98.81 87 SER B N 1
ATOM 2020 C CA . SER B 1 87 ? 2.709 3.859 7.648 1 98.81 87 SER B CA 1
ATOM 2021 C C . SER B 1 87 ? 2.596 4.566 9 1 98.81 87 SER B C 1
ATOM 2023 O O . SER B 1 87 ? 3.545 4.57 9.781 1 98.81 87 SER B O 1
ATOM 2025 N N . CYS B 1 88 ? 1.437 5.059 9.281 1 98.88 88 CYS B N 1
ATOM 2026 C CA . CYS B 1 88 ? 1.214 5.738 10.555 1 98.88 88 CYS B CA 1
ATOM 2027 C C . CYS B 1 88 ? 1.095 4.734 11.695 1 98.88 88 CYS B C 1
ATOM 2029 O O . CYS B 1 88 ? 1.146 5.113 12.867 1 98.88 88 CYS B O 1
ATOM 2031 N N . PHE B 1 89 ? 1.042 3.48 11.375 1 98.88 89 PHE B N 1
ATOM 2032 C CA . PHE B 1 89 ? 0.769 2.484 12.406 1 98.88 89 PHE B CA 1
ATOM 2033 C C . PHE B 1 89 ? 2.057 1.804 12.859 1 98.88 89 PHE B C 1
ATOM 2035 O O . PHE B 1 89 ? 2.15 1.332 13.992 1 98.88 89 PHE B O 1
ATOM 2042 N N . LEU B 1 90 ? 3.01 1.692 11.977 1 98.56 90 LEU B N 1
ATOM 2043 C CA . LEU B 1 90 ? 4.219 0.938 12.281 1 98.56 90 LEU B CA 1
ATOM 2044 C C . LEU B 1 90 ? 5.082 1.684 13.289 1 98.56 90 LEU B C 1
ATOM 2046 O O . LEU B 1 90 ? 5.574 2.777 13.008 1 98.56 90 LEU B O 1
ATOM 2050 N N . GLY B 1 91 ? 5.277 1.09 14.391 1 98 91 GLY B N 1
ATOM 2051 C CA . GLY B 1 91 ? 6.137 1.671 15.414 1 98 91 GLY B CA 1
ATOM 2052 C C . GLY B 1 91 ? 5.469 2.787 16.188 1 98 91 GLY B C 1
ATOM 2053 O O . GLY B 1 91 ? 6.148 3.621 16.797 1 98 91 GLY B O 1
ATOM 2054 N N . THR B 1 92 ? 4.168 2.912 16.156 1 98.69 92 THR B N 1
ATOM 2055 C CA . THR B 1 92 ? 3.426 3.945 16.875 1 98.69 92 THR B CA 1
ATOM 2056 C C . THR B 1 92 ? 2.322 3.326 17.719 1 98.69 92 THR B C 1
ATOM 2058 O O . THR B 1 92 ? 2.088 2.117 17.672 1 98.69 92 THR B O 1
ATOM 2061 N N . ASP B 1 93 ? 1.65 4.168 18.484 1 98.25 93 ASP B N 1
ATOM 2062 C CA . ASP B 1 93 ? 0.545 3.711 19.312 1 98.25 93 ASP B CA 1
ATOM 2063 C C . ASP B 1 93 ? -0.8 4.121 18.719 1 98.25 93 ASP B C 1
ATOM 2065 O O . ASP B 1 93 ? -1.812 4.152 19.422 1 98.25 93 ASP B O 1
ATOM 2069 N N . LEU B 1 94 ? -0.771 4.438 17.453 1 98.75 94 LEU B N 1
ATOM 2070 C CA . LEU B 1 94 ? -1.965 4.988 16.812 1 98.75 94 LEU B CA 1
ATOM 2071 C C . LEU B 1 94 ? -3.131 4.012 16.906 1 98.75 94 LEU B C 1
ATOM 2073 O O . LEU B 1 94 ? -4.25 4.406 17.25 1 98.75 94 LEU B O 1
ATOM 2077 N N . GLN B 1 95 ? -2.859 2.74 16.594 1 98.56 95 GLN B N 1
ATOM 2078 C CA . GLN B 1 95 ? -3.938 1.758 16.641 1 98.56 95 GLN B CA 1
ATOM 2079 C C . GLN B 1 95 ? -4.602 1.728 18.016 1 98.56 95 GLN B C 1
ATOM 2081 O O . GLN B 1 95 ? -5.828 1.742 18.109 1 98.56 95 GLN B O 1
ATOM 2086 N N . GLN B 1 96 ? -3.785 1.678 19.031 1 98.38 96 GLN B N 1
ATOM 2087 C CA . GLN B 1 96 ? -4.285 1.637 20.406 1 98.38 96 GLN B CA 1
ATOM 2088 C C . GLN B 1 96 ? -5.086 2.893 20.734 1 98.38 96 GLN B C 1
ATOM 2090 O O . GLN B 1 96 ? -6.145 2.812 21.359 1 98.38 96 GLN B O 1
ATOM 2095 N N . GLN B 1 97 ? -4.598 3.994 20.281 1 98.31 97 GLN B N 1
ATOM 2096 C CA . GLN B 1 97 ? -5.273 5.258 20.547 1 98.31 97 GLN B CA 1
ATOM 2097 C C . GLN B 1 97 ? -6.625 5.324 19.844 1 98.31 97 GLN B C 1
ATOM 2099 O O . GLN B 1 97 ? -7.609 5.789 20.422 1 98.31 97 GLN B O 1
ATOM 2104 N N . LEU B 1 98 ? -6.664 4.871 18.641 1 98.44 98 LEU B N 1
ATOM 2105 C CA . LEU B 1 98 ? -7.91 4.867 17.875 1 98.44 98 LEU B CA 1
ATOM 2106 C C . LEU B 1 98 ? -8.938 3.947 18.516 1 98.44 98 LEU B C 1
ATOM 2108 O O . LEU B 1 98 ? -10.117 4.297 18.625 1 98.44 98 LEU B O 1
ATOM 2112 N N . ARG B 1 99 ? -8.5 2.777 18.969 1 97.62 99 ARG B N 1
ATOM 2113 C CA . ARG B 1 99 ? -9.391 1.832 19.641 1 97.62 99 ARG B CA 1
ATOM 2114 C C . ARG B 1 99 ? -9.906 2.402 20.953 1 97.62 99 ARG B C 1
ATOM 2116 O O . ARG B 1 99 ? -11.086 2.264 21.281 1 97.62 99 ARG B O 1
ATOM 2123 N N . ALA B 1 100 ? -9.016 3.023 21.672 1 97.31 100 ALA B N 1
ATOM 2124 C CA . ALA B 1 100 ? -9.406 3.645 22.938 1 97.31 100 ALA B CA 1
ATOM 2125 C C . ALA B 1 100 ? -10.461 4.727 22.719 1 97.31 100 ALA B C 1
ATOM 2127 O O . ALA B 1 100 ? -11.344 4.922 23.562 1 97.31 100 ALA B O 1
ATOM 2128 N N . ALA B 1 101 ? -10.367 5.363 21.578 1 96.62 101 ALA B N 1
ATOM 2129 C CA . ALA B 1 101 ? -11.305 6.426 21.219 1 96.62 101 ALA B CA 1
ATOM 2130 C C . ALA B 1 101 ? -12.539 5.859 20.531 1 96.62 101 ALA B C 1
ATOM 2132 O O . ALA B 1 101 ? -13.398 6.613 20.078 1 96.62 101 ALA B O 1
ATOM 2133 N N . GLN B 1 102 ? -12.586 4.531 20.359 1 96.62 102 GLN B N 1
ATOM 2134 C CA . GLN B 1 102 ? -13.711 3.818 19.75 1 96.62 102 GLN B CA 1
ATOM 2135 C C . GLN B 1 102 ? -13.922 4.258 18.312 1 96.62 102 GLN B C 1
ATOM 2137 O O . GLN B 1 102 ? -15.062 4.395 17.859 1 96.62 102 GLN B O 1
ATOM 2142 N N . VAL B 1 103 ? -12.828 4.52 17.656 1 97.75 103 VAL B N 1
ATOM 2143 C CA . VAL B 1 103 ? -12.875 4.902 16.25 1 97.75 103 VAL B CA 1
ATOM 2144 C C . VAL B 1 103 ? -12.992 3.654 15.383 1 97.75 103 VAL B C 1
ATOM 2146 O O . VAL B 1 103 ? -12.25 2.688 15.562 1 97.75 103 VAL B O 1
ATOM 2149 N N . SER B 1 104 ? -13.922 3.697 14.422 1 97.38 104 SER B N 1
ATOM 2150 C CA . SER B 1 104 ? -14.07 2.59 13.484 1 97.38 104 SER B CA 1
ATOM 2151 C C . SER B 1 104 ? -13.789 3.037 12.047 1 97.38 104 SER B C 1
ATOM 2153 O O . SER B 1 104 ? -13.461 2.217 11.188 1 97.38 104 SER B O 1
ATOM 2155 N N . GLN B 1 105 ? -13.938 4.305 11.75 1 98.31 105 GLN B N 1
ATOM 2156 C CA . GLN B 1 105 ? -13.75 4.852 10.406 1 98.31 105 GLN B CA 1
ATOM 2157 C C . GLN B 1 105 ? -12.836 6.074 10.43 1 98.31 105 GLN B C 1
ATOM 2159 O O . GLN B 1 105 ? -13.008 6.969 11.258 1 98.31 105 GLN B O 1
ATOM 2164 N N . LEU B 1 106 ? -11.906 6.109 9.547 1 98.62 106 LEU B N 1
ATOM 2165 C CA . LEU B 1 106 ? -10.906 7.168 9.461 1 98.62 106 LEU B CA 1
ATOM 2166 C C . LEU B 1 106 ? -11.047 7.941 8.156 1 98.62 106 LEU B C 1
ATOM 2168 O O . LEU B 1 106 ? -11.211 7.344 7.09 1 98.62 106 LEU B O 1
ATOM 2172 N N . VAL B 1 107 ? -10.984 9.234 8.242 1 98.94 107 VAL B N 1
ATOM 2173 C CA . VAL B 1 107 ? -10.711 10.094 7.094 1 98.94 107 VAL B CA 1
ATOM 2174 C C . VAL B 1 107 ? -9.219 10.414 7.031 1 98.94 107 VAL B C 1
ATOM 2176 O O . VAL B 1 107 ? -8.664 10.977 7.98 1 98.94 107 VAL B O 1
ATOM 2179 N N . ILE B 1 108 ? -8.578 10.086 5.949 1 98.94 108 ILE B N 1
ATOM 2180 C CA . ILE B 1 108 ? -7.129 10.234 5.871 1 98.94 108 ILE B CA 1
ATOM 2181 C C . ILE B 1 108 ? -6.777 11.305 4.84 1 98.94 108 ILE B C 1
ATOM 2183 O O . ILE B 1 108 ? -7.23 11.25 3.693 1 98.94 108 ILE B O 1
ATOM 2187 N N . VAL B 1 109 ? -5.996 12.297 5.238 1 98.94 109 VAL B N 1
ATOM 2188 C CA . VAL B 1 109 ? -5.602 13.414 4.391 1 98.94 109 VAL B CA 1
ATOM 2189 C C . VAL B 1 109 ? -4.129 13.75 4.625 1 98.94 109 VAL B C 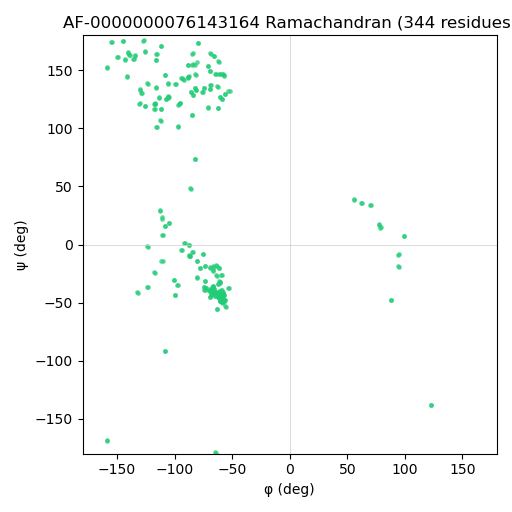1
ATOM 2191 O O . VAL B 1 109 ? -3.543 13.32 5.621 1 98.94 109 VAL B O 1
ATOM 2194 N N . GLY B 1 110 ? -3.559 14.508 3.682 1 98.88 110 GLY B N 1
ATOM 2195 C CA . GLY B 1 110 ? -2.203 14.992 3.895 1 98.88 110 GLY B CA 1
ATOM 2196 C C . GLY B 1 110 ? -1.242 14.578 2.797 1 98.88 110 GLY B C 1
ATOM 2197 O O . GLY B 1 110 ? -1.547 14.719 1.61 1 98.88 110 GLY B O 1
ATOM 2198 N N . MET B 1 111 ? 0.007 14.164 3.254 1 98.5 111 MET B N 1
ATOM 2199 C CA . MET B 1 111 ? 1.083 13.883 2.309 1 98.5 111 MET B CA 1
ATOM 2200 C C . MET B 1 111 ? 1.885 12.656 2.748 1 98.5 111 MET B C 1
ATOM 2202 O O . MET B 1 111 ? 1.903 12.32 3.932 1 98.5 111 MET B O 1
ATOM 2206 N N . LYS B 1 112 ? 2.689 12.109 1.848 1 98.44 112 LYS B N 1
ATOM 2207 C CA . LYS B 1 112 ? 2.59 12.172 0.393 1 98.44 112 LYS B CA 1
ATOM 2208 C C . LYS B 1 112 ? 1.715 11.047 -0.15 1 98.44 112 LYS B C 1
ATOM 2210 O O . LYS B 1 112 ? 1.719 9.938 0.385 1 98.44 112 LYS B O 1
ATOM 2215 N N . THR B 1 113 ? 1.117 11.211 -1.267 1 98.88 113 THR B N 1
ATOM 2216 C CA . THR B 1 113 ? 0.094 10.344 -1.844 1 98.88 113 THR B CA 1
ATOM 2217 C C . THR B 1 113 ? 0.598 8.914 -1.956 1 98.88 113 THR B C 1
ATOM 2219 O O . THR B 1 113 ? 0.007 7.992 -1.382 1 98.88 113 THR B O 1
ATOM 2222 N N . GLN B 1 114 ? 1.741 8.648 -2.576 1 98.75 114 GLN B N 1
ATOM 2223 C CA . GLN B 1 114 ? 2.166 7.301 -2.947 1 98.75 114 GLN B CA 1
ATOM 2224 C C . GLN B 1 114 ? 2.914 6.625 -1.801 1 98.75 114 GLN B C 1
ATOM 2226 O O . GLN B 1 114 ? 3.174 5.422 -1.847 1 98.75 114 GLN B O 1
ATOM 2231 N N . PHE B 1 115 ? 3.242 7.391 -0.745 1 98.62 115 PHE B N 1
ATOM 2232 C CA . PHE B 1 115 ? 3.977 6.852 0.394 1 98.62 115 PHE B CA 1
ATOM 2233 C C . PHE B 1 115 ? 3.072 6.734 1.615 1 98.62 115 PHE B C 1
ATOM 2235 O O . PHE B 1 115 ? 2.225 5.844 1.683 1 98.62 115 PHE B O 1
ATOM 2242 N N . CYS B 1 116 ? 3.035 7.738 2.428 1 98.88 116 CYS B N 1
ATOM 2243 C CA . CYS B 1 116 ? 2.4 7.652 3.738 1 98.88 116 CYS B CA 1
ATOM 2244 C C . CYS B 1 116 ? 0.886 7.543 3.605 1 98.88 116 CYS B C 1
ATOM 2246 O O . CYS B 1 116 ? 0.245 6.805 4.355 1 98.88 116 CYS B O 1
ATOM 2248 N N . ILE B 1 117 ? 0.258 8.281 2.664 1 98.94 117 ILE B N 1
ATOM 2249 C CA . ILE B 1 117 ? -1.188 8.227 2.475 1 98.94 117 ILE B CA 1
ATOM 2250 C C . ILE B 1 117 ? -1.597 6.816 2.051 1 98.94 117 ILE B C 1
ATOM 2252 O O . ILE B 1 117 ? -2.428 6.184 2.707 1 98.94 117 ILE B O 1
ATOM 2256 N N . ASP B 1 118 ? -1.013 6.371 1.02 1 98.94 118 ASP B N 1
ATOM 2257 C CA . ASP B 1 118 ? -1.35 5.055 0.485 1 98.94 118 ASP B CA 1
ATOM 2258 C C . ASP B 1 118 ? -1.071 3.957 1.509 1 98.94 118 ASP B C 1
ATOM 2260 O O . ASP B 1 118 ? -1.936 3.123 1.782 1 98.94 118 ASP B O 1
ATOM 2264 N N . ALA B 1 119 ? 0.123 3.955 2.125 1 98.88 119 ALA B N 1
ATOM 2265 C CA . ALA B 1 119 ? 0.503 2.928 3.092 1 98.88 119 ALA B CA 1
ATOM 2266 C C . ALA B 1 119 ? -0.47 2.893 4.266 1 98.88 119 ALA B C 1
ATOM 2268 O O . ALA B 1 119 ? -0.903 1.819 4.691 1 98.88 119 ALA B O 1
ATOM 2269 N N . THR B 1 120 ? -0.806 4.035 4.758 1 98.94 120 THR B N 1
ATOM 2270 C CA . THR B 1 120 ? -1.684 4.113 5.922 1 98.94 120 THR B CA 1
ATOM 2271 C C . THR B 1 120 ? -3.092 3.645 5.566 1 98.94 120 THR B C 1
ATOM 2273 O O . THR B 1 120 ? -3.75 2.982 6.375 1 98.94 120 THR B O 1
ATOM 2276 N N . CYS B 1 121 ? -3.561 3.973 4.367 1 98.88 121 CYS B N 1
ATOM 2277 C CA . CYS B 1 121 ? -4.863 3.486 3.922 1 98.88 121 CYS B CA 1
ATOM 2278 C C . CYS B 1 121 ? -4.898 1.962 3.912 1 98.88 121 CYS B C 1
ATOM 2280 O O . CYS B 1 121 ? -5.797 1.355 4.496 1 98.88 121 CYS B O 1
ATOM 2282 N N . ARG B 1 122 ? -3.938 1.349 3.322 1 98.75 122 ARG B N 1
ATOM 2283 C CA . ARG B 1 122 ? -3.926 -0.103 3.168 1 98.75 122 ARG B CA 1
ATOM 2284 C C . ARG B 1 122 ? -3.764 -0.795 4.516 1 98.75 122 ARG B C 1
ATOM 2286 O O . ARG B 1 122 ? -4.445 -1.784 4.797 1 98.75 122 ARG B O 1
ATOM 2293 N N . VAL B 1 123 ? -2.922 -0.255 5.383 1 98.75 123 VAL B N 1
ATOM 2294 C CA . VAL B 1 123 ? -2.67 -0.881 6.68 1 98.75 123 VAL B CA 1
ATOM 2295 C C . VAL B 1 123 ? -3.887 -0.701 7.586 1 98.75 123 VAL B C 1
ATOM 2297 O O . VAL B 1 123 ? -4.238 -1.604 8.344 1 98.75 123 VAL B O 1
ATOM 2300 N N . ALA B 1 124 ? -4.516 0.466 7.48 1 98.69 124 ALA B N 1
ATOM 2301 C CA . ALA B 1 124 ? -5.703 0.701 8.297 1 98.69 124 ALA B CA 1
ATOM 2302 C C . ALA B 1 124 ? -6.773 -0.353 8.031 1 98.69 124 ALA B C 1
ATOM 2304 O O . ALA B 1 124 ? -7.395 -0.871 8.961 1 98.69 124 ALA B O 1
ATOM 2305 N N . VAL B 1 125 ? -6.949 -0.7 6.793 1 98.12 125 VAL B N 1
ATOM 2306 C CA . VAL B 1 125 ? -7.941 -1.699 6.414 1 98.12 125 VAL B CA 1
ATOM 2307 C C . VAL B 1 125 ? -7.547 -3.061 6.984 1 98.12 125 VAL B C 1
ATOM 2309 O O . VAL B 1 125 ? -8.398 -3.801 7.484 1 98.12 125 VAL B O 1
ATOM 2312 N N . GLU B 1 126 ? -6.277 -3.363 6.977 1 97.44 126 GLU B N 1
ATOM 2313 C CA . GLU B 1 126 ? -5.75 -4.602 7.539 1 97.44 126 GLU B CA 1
ATOM 2314 C C . GLU B 1 126 ? -6.062 -4.707 9.031 1 97.44 126 GLU B C 1
ATOM 2316 O O . GLU B 1 126 ? -6.273 -5.801 9.555 1 97.44 126 GLU B O 1
ATOM 2321 N N . LEU B 1 127 ? -6.074 -3.559 9.641 1 97.62 127 LEU B N 1
ATOM 2322 C CA . LEU B 1 127 ? -6.242 -3.516 11.086 1 97.62 127 LEU B CA 1
ATOM 2323 C C . LEU B 1 127 ? -7.715 -3.406 11.461 1 97.62 127 LEU B C 1
ATOM 2325 O O . LEU B 1 127 ? -8.055 -3.273 12.641 1 97.62 127 LEU B O 1
ATOM 2329 N N . GLY B 1 128 ? -8.594 -3.395 10.461 1 97.19 128 GLY B N 1
ATOM 2330 C CA . G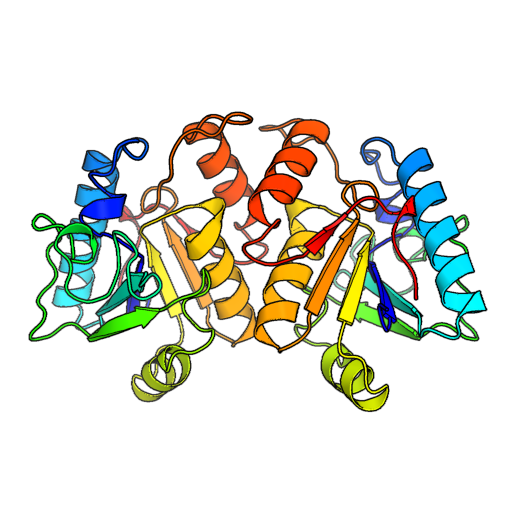LY B 1 128 ? -10.023 -3.488 10.711 1 97.19 128 GLY B CA 1
ATOM 2331 C C . GLY B 1 128 ? -10.727 -2.145 10.672 1 97.19 128 GLY B C 1
ATOM 2332 O O . GLY B 1 128 ? -11.906 -2.047 11 1 97.19 128 GLY B O 1
ATOM 2333 N N . PHE B 1 129 ? -10.07 -1.079 10.297 1 98.44 129 PHE B N 1
ATOM 2334 C CA . PHE B 1 129 ? -10.703 0.233 10.18 1 98.44 129 PHE B CA 1
ATOM 2335 C C . PHE B 1 129 ? -11.312 0.419 8.797 1 98.44 129 PHE B C 1
ATOM 2337 O O . PHE B 1 129 ? -10.773 -0.075 7.801 1 98.44 129 PHE B O 1
ATOM 2344 N N . GLN B 1 130 ? -12.406 1.098 8.773 1 98.25 130 GLN B N 1
ATOM 2345 C CA . GLN B 1 130 ? -12.883 1.645 7.504 1 98.25 130 GLN B CA 1
ATOM 2346 C C . GLN B 1 130 ? -12.172 2.953 7.168 1 98.25 130 GLN B C 1
ATOM 2348 O O . GLN B 1 130 ? -11.828 3.725 8.07 1 98.25 130 GLN B O 1
ATOM 2353 N N . VAL B 1 131 ? -11.961 3.162 5.891 1 98.75 131 VAL B N 1
ATOM 2354 C CA . VAL B 1 131 ? -11.211 4.355 5.516 1 98.75 131 VAL B CA 1
ATOM 2355 C C . VAL B 1 131 ? -11.977 5.137 4.453 1 98.75 131 VAL B C 1
ATOM 2357 O O . VAL B 1 131 ? -12.477 4.559 3.486 1 98.75 131 VAL B O 1
ATOM 2360 N N . VAL B 1 132 ? -12.117 6.371 4.68 1 98.88 132 VAL B N 1
ATOM 2361 C CA . VAL B 1 132 ? -12.578 7.336 3.688 1 98.88 132 VAL B CA 1
ATOM 2362 C C . VAL B 1 132 ? -11.406 8.18 3.197 1 98.88 132 VAL B C 1
ATOM 2364 O O . VAL B 1 132 ? -10.664 8.75 4.004 1 98.88 132 VAL B O 1
ATOM 2367 N N . LEU B 1 133 ? -11.258 8.195 1.896 1 98.88 133 LEU B N 1
ATOM 2368 C CA . LEU B 1 133 ? -10.188 8.977 1.299 1 98.88 133 LEU B CA 1
ATOM 2369 C C . LEU B 1 133 ? -10.742 10.109 0.438 1 98.88 133 LEU B C 1
ATOM 2371 O O . LEU B 1 133 ? -11.258 9.867 -0.656 1 98.88 133 LEU B O 1
ATOM 2375 N N . PRO B 1 134 ? -10.75 11.344 0.98 1 98.88 134 PRO B N 1
ATOM 2376 C CA . PRO B 1 134 ? -11.07 12.445 0.07 1 98.88 134 PRO B CA 1
ATOM 2377 C C . PRO B 1 134 ? -10.055 12.602 -1.055 1 98.88 134 PRO B C 1
ATOM 2379 O O . PRO B 1 134 ? -8.891 12.938 -0.798 1 98.88 134 PRO B O 1
ATOM 2382 N N . GLU B 1 135 ? -10.453 12.438 -2.242 1 98.81 135 GLU B N 1
ATOM 2383 C CA . GLU B 1 135 ? -9.578 12.438 -3.408 1 98.81 135 GLU B CA 1
ATOM 2384 C C . GLU B 1 135 ? -8.867 13.781 -3.555 1 98.81 135 GLU B C 1
ATOM 2386 O O . GLU B 1 135 ? -7.816 13.867 -4.199 1 98.81 135 GLU B O 1
ATOM 2391 N N . ASP B 1 136 ? -9.391 14.805 -2.947 1 98.88 136 ASP B N 1
ATOM 2392 C CA . ASP B 1 136 ? -8.836 16.156 -3.043 1 98.88 136 ASP B CA 1
ATOM 2393 C C . ASP B 1 136 ? -8.18 16.578 -1.729 1 98.88 136 ASP B C 1
ATOM 2395 O O . ASP B 1 136 ? -7.93 17.75 -1.507 1 98.88 136 ASP B O 1
ATOM 2399 N N . GLY B 1 137 ? -7.914 15.586 -0.846 1 98.88 137 GLY B N 1
ATOM 2400 C CA . GLY B 1 137 ? -7.395 15.906 0.475 1 98.88 137 GLY B CA 1
ATOM 2401 C C . GLY B 1 137 ? -5.953 15.461 0.671 1 98.88 137 GLY B C 1
ATOM 2402 O O . GLY B 1 137 ? -5.449 15.469 1.795 1 98.88 137 GLY B O 1
ATOM 2403 N N . HIS B 1 138 ? -5.309 15.008 -0.435 1 98.94 138 HIS B N 1
ATOM 2404 C CA . HIS B 1 138 ? -3.92 14.578 -0.346 1 98.94 138 HIS B CA 1
ATOM 2405 C C . HIS B 1 138 ? -3.141 14.969 -1.597 1 98.94 138 HIS B C 1
ATOM 2407 O O . HIS B 1 138 ? -3.734 15.266 -2.637 1 98.94 138 HIS B O 1
ATOM 2413 N N . THR B 1 139 ? -1.818 15.008 -1.438 1 98.94 139 THR B N 1
ATOM 2414 C CA . THR B 1 139 ? -0.993 15.492 -2.539 1 98.94 139 THR B CA 1
ATOM 2415 C C . THR B 1 139 ? 0.417 14.914 -2.451 1 98.94 139 THR B C 1
ATOM 2417 O O . THR B 1 139 ? 0.704 14.094 -1.577 1 98.94 139 THR B O 1
ATOM 2420 N N . CYS B 1 140 ? 1.174 15.188 -3.432 1 98.81 140 CYS B N 1
ATOM 2421 C CA . CYS B 1 140 ? 2.582 14.82 -3.545 1 98.81 140 CYS B CA 1
ATOM 2422 C C . CYS B 1 140 ? 3.297 15.711 -4.551 1 98.81 140 CYS B C 1
ATOM 2424 O O . CYS B 1 140 ? 2.822 16.797 -4.867 1 98.81 140 CYS B O 1
ATOM 2426 N N . MET B 1 141 ? 4.496 15.32 -4.887 1 98.62 141 MET B N 1
ATOM 2427 C CA . MET B 1 141 ? 5.312 16.062 -5.844 1 98.62 141 MET B CA 1
ATOM 2428 C C . MET B 1 141 ? 5.57 15.242 -7.098 1 98.62 141 MET B C 1
ATOM 2430 O O . MET B 1 141 ? 5.332 14.031 -7.109 1 98.62 141 MET B O 1
ATOM 2434 N N . ASP B 1 142 ? 5.992 15.93 -8.125 1 98 142 ASP B N 1
ATOM 2435 C CA . ASP B 1 142 ? 6.434 15.227 -9.328 1 98 142 ASP B CA 1
ATOM 2436 C C . ASP B 1 142 ? 7.582 14.273 -9.016 1 98 142 ASP B C 1
ATOM 2438 O O . ASP B 1 142 ? 8.367 14.516 -8.094 1 98 142 ASP B O 1
ATOM 2442 N N . THR B 1 143 ? 7.625 13.18 -9.719 1 97.06 143 THR B N 1
ATOM 2443 C CA . THR B 1 143 ? 8.812 12.336 -9.781 1 97.06 143 THR B CA 1
ATOM 2444 C C . THR B 1 143 ? 9.438 12.375 -11.172 1 97.06 143 THR B C 1
ATOM 2446 O O . THR B 1 143 ? 8.883 12.992 -12.086 1 97.06 143 THR B O 1
ATOM 2449 N N . ALA B 1 144 ? 10.594 11.812 -11.258 1 94.69 144 ALA B N 1
ATOM 2450 C CA . ALA B 1 144 ? 11.227 11.742 -12.57 1 94.69 144 ALA B CA 1
ATOM 2451 C C . ALA B 1 144 ? 10.344 10.977 -13.562 1 94.69 144 ALA B C 1
ATOM 2453 O O . ALA B 1 144 ? 10.312 11.297 -14.75 1 94.69 144 ALA B O 1
ATOM 2454 N N . ALA B 1 145 ? 9.523 10.094 -12.992 1 94.81 145 ALA B N 1
ATOM 2455 C CA . ALA B 1 145 ? 8.773 9.18 -13.844 1 94.81 145 ALA B CA 1
ATOM 2456 C C . ALA B 1 145 ? 7.359 9.695 -14.094 1 94.81 145 ALA B C 1
ATOM 2458 O O . ALA B 1 145 ? 6.789 9.469 -15.164 1 94.81 145 ALA B O 1
ATOM 2459 N N . LEU B 1 146 ? 6.762 10.336 -13.141 1 98.12 146 LEU B N 1
ATOM 2460 C CA . LEU B 1 146 ? 5.363 10.75 -13.242 1 98.12 146 LEU B CA 1
ATOM 2461 C C . LEU B 1 146 ? 5.156 12.125 -12.617 1 98.12 146 LEU B C 1
ATOM 2463 O O . LEU B 1 146 ? 5.738 12.438 -11.578 1 98.12 146 LEU B O 1
ATOM 2467 N N . LYS B 1 147 ? 4.258 12.859 -13.25 1 98.25 147 LYS B N 1
ATOM 2468 C CA . LYS B 1 147 ? 3.791 14.102 -12.633 1 98.25 147 LYS B CA 1
ATOM 2469 C C . LYS B 1 147 ? 2.914 13.82 -11.422 1 98.25 147 LYS B C 1
ATOM 2471 O O . LYS B 1 147 ? 2.23 12.797 -11.367 1 98.25 147 LYS B O 1
ATOM 2476 N N . ALA B 1 148 ? 2.9 14.758 -10.531 1 98.75 148 ALA B N 1
ATOM 2477 C CA . ALA B 1 148 ? 2.15 14.617 -9.289 1 98.75 148 ALA B CA 1
ATOM 2478 C C . ALA B 1 148 ? 0.671 14.352 -9.562 1 98.75 148 ALA B C 1
ATOM 2480 O O . ALA B 1 148 ? 0.052 13.508 -8.922 1 98.75 148 ALA B O 1
ATOM 2481 N N . GLU B 1 149 ? 0.141 15.078 -10.492 1 98.5 149 GLU B N 1
ATOM 2482 C CA . GLU B 1 149 ? -1.271 14.922 -10.828 1 98.5 149 GLU B CA 1
ATOM 2483 C C . GLU B 1 149 ? -1.583 13.484 -11.242 1 98.5 149 GLU B C 1
ATOM 2485 O O . GLU B 1 149 ? -2.598 12.922 -10.828 1 98.5 149 GLU B O 1
ATOM 2490 N N . ALA B 1 150 ? -0.74 12.906 -12.016 1 98.62 150 ALA B N 1
ATOM 2491 C CA . ALA B 1 150 ? -0.924 11.531 -12.477 1 98.62 150 ALA B CA 1
ATOM 2492 C C . ALA B 1 150 ? -0.775 10.539 -11.328 1 98.62 150 ALA B C 1
ATOM 2494 O O . ALA B 1 150 ? -1.491 9.539 -11.266 1 98.62 150 ALA B O 1
ATOM 2495 N N . ILE B 1 151 ? 0.164 10.789 -10.43 1 98.81 151 ILE B N 1
ATOM 2496 C CA . ILE B 1 151 ? 0.358 9.945 -9.25 1 98.81 151 ILE B CA 1
ATOM 2497 C C . ILE B 1 151 ? -0.907 9.953 -8.398 1 98.81 151 ILE B C 1
ATOM 2499 O O . ILE B 1 151 ? -1.402 8.898 -8 1 98.81 151 ILE B O 1
ATOM 2503 N N . ILE B 1 152 ? -1.419 11.117 -8.148 1 98.88 152 ILE B N 1
ATOM 2504 C CA . ILE B 1 152 ? -2.607 11.273 -7.312 1 98.88 152 ILE B CA 1
ATOM 2505 C C . ILE B 1 152 ? -3.789 10.555 -7.961 1 98.88 152 ILE B C 1
ATOM 2507 O O . ILE B 1 152 ? -4.508 9.805 -7.293 1 98.88 152 ILE B O 1
ATOM 2511 N N . GLU B 1 153 ? -3.967 10.734 -9.25 1 98.62 153 GLU B N 1
ATOM 2512 C CA . GLU B 1 153 ? -5.055 10.078 -9.961 1 98.62 153 GLU B CA 1
ATOM 2513 C C . GLU B 1 153 ? -4.91 8.555 -9.906 1 98.62 153 GLU B C 1
ATOM 2515 O O . GLU B 1 153 ? -5.891 7.84 -9.68 1 98.62 153 GLU B O 1
ATOM 2520 N N . HIS B 1 154 ? -3.762 8.094 -10.117 1 98.75 154 HIS B N 1
ATOM 2521 C CA . HIS B 1 154 ? -3.475 6.668 -10.094 1 98.75 154 HIS B CA 1
ATOM 2522 C C . HIS B 1 154 ? -3.812 6.062 -8.734 1 98.75 154 HIS B C 1
ATOM 2524 O O . HIS B 1 154 ? -4.477 5.023 -8.664 1 98.75 154 HIS B O 1
ATOM 2530 N N . HIS B 1 155 ? -3.408 6.688 -7.676 1 98.88 155 HIS B N 1
ATOM 2531 C CA . HIS B 1 155 ? -3.637 6.137 -6.344 1 98.88 155 HIS B 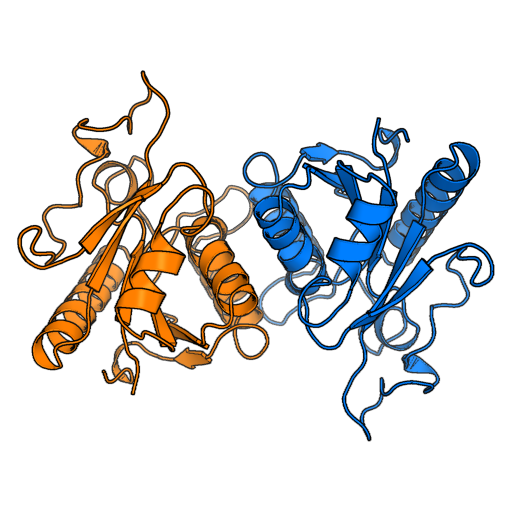CA 1
ATOM 2532 C C . HIS B 1 155 ? -5.094 6.293 -5.926 1 98.88 155 HIS B C 1
ATOM 2534 O O . HIS B 1 155 ? -5.652 5.41 -5.27 1 98.88 155 HIS B O 1
ATOM 2540 N N . ASN B 1 156 ? -5.723 7.41 -6.309 1 98.81 156 ASN B N 1
ATOM 2541 C CA . ASN B 1 156 ? -7.156 7.539 -6.082 1 98.81 156 ASN B CA 1
ATOM 2542 C C . ASN B 1 156 ? -7.934 6.414 -6.758 1 98.81 156 ASN B C 1
ATOM 2544 O O . ASN B 1 156 ? -8.797 5.785 -6.141 1 98.81 156 ASN B O 1
ATOM 2548 N N . ALA B 1 157 ? -7.594 6.172 -7.969 1 98.62 157 ALA B N 1
ATOM 2549 C CA . ALA B 1 157 ? -8.297 5.141 -8.727 1 98.62 157 ALA B CA 1
ATOM 2550 C C . ALA B 1 157 ? -8 3.75 -8.164 1 98.62 157 ALA B C 1
ATOM 2552 O O . ALA B 1 157 ? -8.906 2.916 -8.055 1 98.62 157 ALA B O 1
ATOM 2553 N N . THR B 1 158 ? -6.801 3.469 -7.785 1 98.62 158 THR B N 1
ATOM 2554 C CA . THR B 1 158 ? -6.367 2.158 -7.316 1 98.62 158 THR B CA 1
ATOM 2555 C C . THR B 1 158 ? -6.984 1.839 -5.957 1 98.62 158 THR B C 1
ATOM 2557 O O . THR B 1 158 ? -7.48 0.732 -5.738 1 98.62 158 THR B O 1
ATOM 2560 N N . LEU B 1 159 ? -6.957 2.787 -5.09 1 98.75 159 LEU B N 1
ATOM 2561 C CA . LEU B 1 159 ? -7.41 2.559 -3.723 1 98.75 159 LEU B CA 1
ATOM 2562 C C . LEU B 1 159 ? -8.93 2.461 -3.66 1 98.75 159 LEU B C 1
ATOM 2564 O O . LEU B 1 159 ? -9.477 1.751 -2.814 1 98.75 159 LEU B O 1
ATOM 2568 N N . ALA B 1 160 ? -9.578 3.172 -4.535 1 98.62 160 ALA B N 1
ATOM 2569 C CA . ALA B 1 160 ? -11.039 3.26 -4.496 1 98.62 160 ALA B CA 1
ATOM 2570 C C . ALA B 1 160 ? -11.672 1.884 -4.676 1 98.62 160 ALA B C 1
ATOM 2572 O O . ALA B 1 160 ? -11.391 1.184 -5.652 1 98.62 160 ALA B O 1
ATOM 2573 N N . GLY B 1 161 ? -12.578 1.484 -3.73 1 96.81 161 GLY B N 1
ATOM 2574 C CA . GLY B 1 161 ? -13.305 0.231 -3.826 1 96.81 161 GLY B CA 1
ATOM 2575 C C . GLY B 1 161 ? -12.57 -0.938 -3.199 1 96.81 161 GLY B C 1
ATOM 2576 O O . GLY B 1 161 ? -13.094 -1.592 -2.291 1 96.81 161 GLY B O 1
ATOM 2577 N N . ALA B 1 162 ? -11.312 -1.052 -3.539 1 94.38 162 ALA B N 1
ATOM 2578 C CA . ALA B 1 162 ? -10.523 -2.193 -3.078 1 94.38 162 ALA B CA 1
ATOM 2579 C C . ALA B 1 162 ? -10.047 -1.985 -1.645 1 94.38 162 ALA B C 1
ATOM 2581 O O . ALA B 1 162 ? -9.898 -2.947 -0.887 1 94.38 162 ALA B O 1
ATOM 2582 N N . PHE B 1 163 ? -9.875 -0.707 -1.282 1 98.12 163 PHE B N 1
ATOM 2583 C CA . PHE B 1 163 ? -9.273 -0.421 0.016 1 98.12 163 PHE B CA 1
ATOM 2584 C C . PHE B 1 163 ? -10.094 0.623 0.77 1 98.12 163 PHE B C 1
ATOM 2586 O O . PHE B 1 163 ? -10.352 0.471 1.966 1 98.12 163 PHE B O 1
ATOM 2593 N N . VAL B 1 164 ? -10.508 1.614 -0.033 1 98.62 164 VAL B N 1
ATOM 2594 C CA . VAL B 1 164 ? -11.102 2.748 0.672 1 98.62 164 VAL B CA 1
ATOM 2595 C C . VAL B 1 164 ? -12.391 3.17 -0.016 1 98.62 164 VAL B C 1
ATOM 2597 O O . VAL B 1 164 ? -12.648 2.785 -1.159 1 98.62 164 VAL B O 1
ATOM 2600 N N . LYS B 1 165 ? -13.188 3.938 0.732 1 98.44 165 LYS B N 1
ATOM 2601 C CA . LYS B 1 165 ? -14.227 4.75 0.112 1 98.44 165 LYS B CA 1
ATOM 2602 C C . LYS B 1 165 ? -13.672 6.094 -0.356 1 98.44 165 LYS B C 1
ATOM 2604 O O . LYS B 1 165 ? -13.281 6.93 0.462 1 98.44 165 LYS B O 1
ATOM 2609 N N . ARG B 1 166 ? -13.609 6.277 -1.632 1 98.62 166 ARG B N 1
ATOM 2610 C CA . ARG B 1 166 ? -13.164 7.539 -2.215 1 98.62 166 ARG B CA 1
ATOM 2611 C C . ARG B 1 166 ? -14.32 8.523 -2.332 1 98.62 166 ARG B C 1
ATOM 2613 O O . ARG B 1 166 ? -15.406 8.164 -2.783 1 98.62 166 ARG B O 1
ATOM 2620 N N . THR B 1 167 ? -14.102 9.711 -1.877 1 98.25 167 THR B N 1
ATOM 2621 C CA . THR B 1 167 ? -15.109 10.758 -1.955 1 98.25 167 THR B CA 1
ATOM 2622 C C . THR B 1 167 ? -14.461 12.117 -2.186 1 98.25 167 THR B C 1
ATOM 2624 O O . THR B 1 167 ? -13.242 12.227 -2.273 1 98.25 167 THR B O 1
ATOM 2627 N N . ARG B 1 168 ? -15.336 13.094 -2.361 1 98.69 168 ARG B N 1
ATOM 2628 C CA . ARG B 1 168 ? -14.867 14.469 -2.26 1 98.69 168 ARG B CA 1
ATOM 2629 C C . ARG B 1 168 ? -14.938 14.969 -0.819 1 98.69 168 ARG B C 1
ATOM 2631 O O . ARG B 1 168 ? -15.883 14.656 -0.092 1 98.69 168 ARG B O 1
ATOM 2638 N N . ALA B 1 169 ? -13.969 15.75 -0.468 1 98.62 169 ALA B N 1
ATOM 2639 C CA . ALA B 1 169 ? -13.898 16.25 0.902 1 98.62 169 ALA B CA 1
ATOM 2640 C C . ALA B 1 169 ? -15.211 16.906 1.312 1 98.62 169 ALA B C 1
ATOM 2642 O O . ALA B 1 169 ? -15.656 16.766 2.455 1 98.62 169 ALA B O 1
ATOM 2643 N N . ALA B 1 170 ? -15.812 17.594 0.386 1 98.12 170 ALA B N 1
ATOM 2644 C CA . ALA B 1 170 ? -17.031 18.375 0.673 1 98.12 170 ALA B CA 1
ATOM 2645 C C . ALA B 1 170 ? -18.172 17.453 1.108 1 98.12 170 ALA B C 1
ATOM 2647 O O . ALA B 1 170 ? -19.109 17.891 1.768 1 98.12 170 ALA B O 1
ATOM 2648 N N . GLU B 1 171 ? -18.094 16.156 0.832 1 97.75 171 GLU B N 1
ATOM 2649 C CA . GLU B 1 171 ? -19.172 15.195 1.107 1 97.75 171 GLU B CA 1
ATOM 2650 C C . GLU B 1 171 ? -18.984 14.523 2.463 1 97.75 171 GLU B C 1
ATOM 2652 O O . GLU B 1 171 ? -19.859 13.797 2.932 1 97.75 171 GLU B O 1
ATOM 2657 N N . ILE B 1 172 ? -17.906 14.812 3.094 1 97.94 172 ILE B N 1
ATOM 2658 C CA . ILE B 1 172 ? -17.562 14.102 4.32 1 97.94 172 ILE B CA 1
ATOM 2659 C C . ILE B 1 172 ? -18.266 14.75 5.508 1 97.94 172 ILE B C 1
ATOM 2661 O O . ILE B 1 172 ? -18.234 15.969 5.664 1 97.94 172 ILE B O 1
ATOM 2665 N N . ARG B 1 173 ? -18.922 13.867 6.246 1 94.94 173 ARG B N 1
ATOM 2666 C CA . ARG B 1 173 ? -19.578 14.273 7.484 1 94.94 173 ARG B CA 1
ATOM 2667 C C . ARG B 1 173 ? -19.078 13.453 8.664 1 94.94 173 ARG B C 1
ATOM 2669 O O . ARG B 1 173 ? -18.891 12.234 8.555 1 94.94 173 ARG B O 1
ATOM 2676 N N . PHE B 1 174 ? -18.891 14.164 9.719 1 96.5 174 PHE B N 1
ATOM 2677 C CA . PHE B 1 174 ? -18.422 13.492 10.93 1 96.5 174 PHE B CA 1
ATOM 2678 C C . PHE B 1 174 ? -19.562 13.305 11.914 1 96.5 174 PHE B C 1
ATOM 2680 O O . PHE B 1 174 ? -20.5 14.094 11.945 1 96.5 174 PHE B O 1
#

InterPro domains:
  IPR000868 Isochorismatase-like domain [PF00857] (4-147)
  IPR036380 Isochorismatase-like superfamily [G3DSA:3.40.50.850] (2-168)
  IPR036380 Isochorismatase-like superfamily [SSF52499] (3-165)
  IPR050272 Isochorismatase-like hydrolase [PTHR43540] (3-160)

Foldseek 3Di:
DFQEEEAEAQFQCACVNPFHWDVSVQLQVLQQVLVVQCVVVVHAYEYEFAAEDPPDCCHPPHRRRHHDPSRPDDPVGHHYDYDHALAPPPPDCVLVVCVVSVGAEYEYAYDDQVTNRLNNQQVCVVSRHAYEYALSNHTHQDDPVGGGVVSSVVSLVVCDPVGHPYDHSVPDHD/DFAEEEAEAQFQCACVNPFHWDVSVQLQVLQQVLVVQCVVVVHAYEYEFAAEDPPDCCHPPHRRRHHDPSRPDDPVGHHYDYDHALAPPPPDCVLVVCVVSVGAEYEYAYDDQVTNRLNNQQVCVVSRHAYEYALSNHTHQDDPVGGGVVSSVVSLVVCDPVGHPYDHSVPDHD

Sequence (348 aa):
MTDALLIIDMQTGLYDGPEKPFERERVLATINQLIQRARHAGAPIFVARHTGPAGSPIEAGSAPWQLWHGLDVDESRDLLFNKTRPSCFLGTDLQQQLRAAQVSQLVIVGMKTQFCIDATCRVAVELGFQVVLPEDGHTCMDTAALKAEAIIEHHNATLAGAFVKRTRAAEIRFMTDALLIIDMQTGLYDGPEKPFERERVLATINQLIQRARHAGAPIFVARHTGPAGSPIEAGSAPWQLWHGLDVDESRDLLFNKTRPSCFLGTDLQQQLRAAQVSQLVIVGMKTQFCIDATCRVAVELGFQVVLPEDGHTCMDTAALKAEAIIEHHNATLAGAFVKRTRAAEIRF

pLDDT: mean 97.65, std 2.88, range [70.69, 99.0]